Protein AF-C0BNH3-F1 (afdb_monomer_lite)

Foldseek 3Di:
DPPVVVVVVVVVVVVVVVQVVLLVLQQQLVVCLVPPPDDPPDDLVNSVNSHHPPPQAHPVRQGSLQSSLVRCVVVPVNVSNLVSLVVRCVSPVLQLPSLLVQLVSCVVVVVLVSNLVSLVSNCLSPVLDLSSLLSNLQSCLVVLNLVVLVVSLVSRDPPRPCVVSSVVSSVVSNVSSQCVQWDPDQPQKDADDLVLVAAKKFWWTDGPPDDIDTDRQWMWHDDNFKIWIHHVVDIDMWGWDDDDQKIFTHHVPDPDGPDMFGWIAHPVVQKIKTAQDQDPNGTDIIIIHGDD

Sequence (292 aa):
MNKAFIILLFVISIFCLSSNYLIKKSLQGEFALNNSFPNATATLAQVDSLLSFYPTLGASAYPINLYRAKASLMYGDVEKGYKYLLSANRDNPYTSSSDYYLSLIHRAYGDIDSAMFYSKKAFFAWPKNIEHFKLYLELIAQRGDTLSILDAGEFVDSTVSNQSEFITTLKKQYNIAKLTYLITSYPDASYVNNDTLIGQWDRVYNFKNSPDVFDSSTNYTFNDNSVLIRSPNDTLEYNYDIKLDSIFFYFKGSSNSFSSNKLVYSDSLKTLIFKNVFINDIYQDQYFKKRK

Secondary structure (DSSP, 8-state):
--HHHHHHHHHHHHHHHHHHHHHHHHHHHHHHHHHT---TT--HHHHHHHS-SS-SB-TTS-BHHHHHHHHHHHTT-HHHHHHHHHHHHHH-SSS-HHHHHHHHHHHHTT-HHHHHHHHHHHHHH-TT-HHHHHHHHHHHHTTT-HHHHHHHHHHS-TT-TTHHHHHHHHHHHHHHHHHTTB----TTEEEPPHHHH-EEEEEEE-BTTS--EEEEEEEEEE-SSEEEEEETTEEEEEEEEEETTEEEEE-TT-SSEEEEEEEEEETTTTEEEEEEEEETTEEEEEEEEE--

pLDDT: mean 92.18, std 6.0, range [59.47, 98.31]

Structure (mmCIF, N/CA/C/O backbone):
data_AF-C0BNH3-F1
#
_entry.id   AF-C0BNH3-F1
#
loop_
_atom_site.group_PDB
_atom_site.id
_atom_site.type_symbol
_atom_site.label_atom_id
_atom_site.label_alt_id
_atom_site.label_comp_id
_atom_site.label_asym_id
_atom_site.label_entity_id
_atom_site.label_seq_id
_atom_site.pdbx_PDB_ins_code
_atom_site.Cartn_x
_atom_site.Cartn_y
_atom_site.Cartn_z
_atom_site.occupancy
_atom_site.B_iso_or_equiv
_atom_site.auth_seq_id
_atom_site.auth_comp_id
_atom_site.auth_asym_id
_atom_site.auth_atom_id
_atom_site.pdbx_PDB_model_num
ATOM 1 N N . MET A 1 1 ? 47.480 -6.570 -52.826 1.00 65.81 1 MET A N 1
ATOM 2 C CA . MET A 1 1 ? 46.228 -6.920 -52.113 1.00 65.81 1 MET A CA 1
ATOM 3 C C . MET A 1 1 ? 45.129 -7.185 -53.129 1.00 65.81 1 MET A C 1
ATOM 5 O O . MET A 1 1 ? 45.023 -6.433 -54.090 1.00 65.81 1 MET A O 1
ATOM 9 N N . ASN A 1 2 ? 44.347 -8.252 -52.954 1.00 91.56 2 ASN A N 1
ATOM 10 C CA . ASN A 1 2 ? 43.220 -8.566 -53.836 1.00 91.56 2 ASN A CA 1
ATOM 11 C C . ASN A 1 2 ? 42.190 -7.413 -53.794 1.00 91.56 2 ASN A C 1
ATOM 13 O O . ASN A 1 2 ? 41.819 -6.971 -52.708 1.00 91.56 2 ASN A O 1
ATOM 17 N N . LYS A 1 3 ? 41.729 -6.912 -54.950 1.00 93.62 3 LYS A N 1
ATOM 18 C CA . LYS A 1 3 ? 40.725 -5.830 -55.025 1.00 93.62 3 LYS A CA 1
ATOM 19 C C . LYS A 1 3 ? 39.447 -6.184 -54.258 1.00 93.62 3 LYS A C 1
ATOM 21 O O . LYS A 1 3 ? 38.901 -5.330 -53.569 1.00 93.62 3 LYS A O 1
ATOM 26 N N . ALA A 1 4 ? 39.027 -7.450 -54.304 1.00 94.75 4 ALA A N 1
ATOM 27 C CA . ALA A 1 4 ? 37.878 -7.938 -53.542 1.00 94.75 4 ALA A CA 1
ATOM 28 C C . ALA A 1 4 ? 38.098 -7.819 -52.025 1.00 94.75 4 ALA A C 1
ATOM 30 O O . ALA A 1 4 ? 37.195 -7.425 -51.293 1.00 94.75 4 ALA A O 1
ATOM 31 N N . PHE A 1 5 ? 39.321 -8.084 -51.560 1.00 95.88 5 PHE A N 1
ATOM 32 C CA . PHE A 1 5 ? 39.686 -7.945 -50.151 1.00 95.88 5 PHE A CA 1
ATOM 33 C C . PHE A 1 5 ? 39.657 -6.477 -49.694 1.00 95.88 5 PHE A C 1
ATOM 35 O O . PHE A 1 5 ? 39.158 -6.184 -48.613 1.00 95.88 5 PHE A O 1
ATOM 42 N N . ILE A 1 6 ? 40.112 -5.539 -50.532 1.00 96.25 6 ILE A N 1
ATOM 43 C CA . ILE A 1 6 ? 40.034 -4.096 -50.237 1.00 96.25 6 ILE A CA 1
ATOM 44 C C . ILE A 1 6 ? 38.578 -3.627 -50.141 1.00 96.25 6 ILE A C 1
ATOM 46 O O . ILE A 1 6 ? 38.227 -2.916 -49.204 1.00 96.25 6 ILE A O 1
ATOM 50 N N . ILE A 1 7 ? 37.725 -4.046 -51.082 1.00 97.06 7 ILE A N 1
ATOM 51 C CA . ILE A 1 7 ? 36.295 -3.705 -51.072 1.00 97.06 7 ILE A CA 1
ATOM 52 C C . ILE A 1 7 ? 35.628 -4.246 -49.803 1.00 97.06 7 ILE A C 1
ATOM 54 O O . ILE A 1 7 ? 34.901 -3.512 -49.138 1.00 97.06 7 ILE A O 1
ATOM 58 N N . LEU A 1 8 ? 35.922 -5.493 -49.422 1.00 96.69 8 LEU A N 1
ATOM 59 C CA . LEU A 1 8 ? 35.409 -6.088 -48.189 1.00 96.69 8 LEU A CA 1
ATOM 60 C C . LEU A 1 8 ? 35.822 -5.278 -46.949 1.00 96.69 8 LEU A C 1
ATOM 62 O O . LEU A 1 8 ? 34.971 -4.957 -46.122 1.00 96.69 8 LEU A O 1
ATOM 66 N N . LEU A 1 9 ? 37.098 -4.895 -46.840 1.00 97.00 9 LEU A N 1
ATOM 67 C CA . LEU A 1 9 ? 37.579 -4.062 -45.732 1.00 97.00 9 LEU A CA 1
ATOM 68 C C . LEU A 1 9 ? 36.883 -2.699 -45.684 1.00 97.00 9 LEU A C 1
ATOM 70 O O . LEU A 1 9 ? 36.571 -2.209 -44.598 1.00 97.00 9 LEU A O 1
ATOM 74 N N . PHE A 1 10 ? 36.606 -2.099 -46.840 1.00 96.94 10 PHE A N 1
ATOM 75 C CA . PHE A 1 10 ? 35.905 -0.821 -46.918 1.00 96.94 10 PHE A CA 1
ATOM 76 C C . PHE A 1 10 ? 34.445 -0.942 -46.459 1.00 96.94 10 PHE A C 1
ATOM 78 O O . PHE A 1 10 ? 33.986 -0.129 -45.658 1.00 96.94 10 PHE A O 1
ATOM 85 N N . VAL A 1 11 ? 33.740 -1.997 -46.880 1.00 97.38 11 VAL A N 1
ATOM 86 C CA . VAL A 1 11 ? 32.369 -2.291 -46.427 1.00 97.38 11 VAL A CA 1
ATOM 87 C C . VAL A 1 11 ? 32.327 -2.522 -44.915 1.00 97.38 11 VAL A C 1
ATOM 89 O O . VAL A 1 11 ? 31.489 -1.934 -44.231 1.00 97.38 11 VAL A O 1
ATOM 92 N N . ILE A 1 12 ? 33.263 -3.309 -44.374 1.00 97.38 12 ILE A N 1
ATOM 93 C CA . ILE A 1 12 ? 33.380 -3.532 -42.925 1.00 97.38 12 ILE A CA 1
ATOM 94 C C . ILE A 1 12 ? 33.657 -2.211 -42.200 1.00 97.38 12 ILE A C 1
ATOM 96 O O . ILE A 1 12 ? 33.033 -1.929 -41.183 1.00 97.38 12 ILE A O 1
ATOM 100 N N . SER A 1 13 ? 34.537 -1.365 -42.738 1.00 97.25 13 SER A N 1
ATOM 101 C CA . SER A 1 13 ? 34.857 -0.061 -42.146 1.00 97.25 13 SER A CA 1
ATOM 102 C C . SER A 1 13 ? 33.641 0.866 -42.095 1.00 97.25 13 SER A C 1
ATOM 104 O O . SER A 1 13 ? 33.384 1.472 -41.055 1.00 97.25 13 SER A O 1
ATOM 106 N N . ILE A 1 14 ? 32.849 0.937 -43.172 1.00 96.94 14 ILE A N 1
ATOM 107 C CA . ILE A 1 14 ? 31.599 1.714 -43.204 1.00 96.94 14 ILE A CA 1
ATOM 108 C C . ILE A 1 14 ? 30.594 1.168 -42.190 1.00 96.94 14 ILE A C 1
ATOM 110 O O . ILE A 1 14 ? 29.965 1.945 -41.466 1.00 96.94 14 ILE A O 1
ATOM 114 N N . PHE A 1 15 ? 30.450 -0.156 -42.111 1.00 96.06 15 PHE A N 1
ATOM 115 C CA . PHE A 1 15 ? 29.560 -0.795 -41.149 1.00 96.06 15 PHE A CA 1
ATOM 116 C C . PHE A 1 15 ? 29.979 -0.487 -39.704 1.00 96.06 15 PHE A C 1
ATOM 118 O O . PHE A 1 15 ? 29.156 -0.044 -38.902 1.00 96.06 15 PHE A O 1
ATOM 125 N N . CYS A 1 16 ? 31.268 -0.627 -39.385 1.00 96.12 16 CYS A N 1
ATOM 126 C CA . CYS A 1 16 ? 31.822 -0.291 -38.077 1.00 96.12 16 CYS A CA 1
ATOM 127 C C . CYS A 1 16 ? 31.619 1.188 -37.737 1.00 96.12 16 CYS A C 1
ATOM 129 O O . CYS A 1 16 ? 31.191 1.498 -36.627 1.00 96.12 16 CYS A O 1
ATOM 131 N N . LEU A 1 17 ? 31.884 2.103 -38.673 1.00 96.50 17 LEU A N 1
ATOM 132 C CA . LEU A 1 17 ? 31.682 3.536 -38.459 1.00 96.50 17 LEU A CA 1
ATOM 133 C C . LEU A 1 17 ? 30.206 3.859 -38.190 1.00 96.50 17 LEU A C 1
ATOM 135 O O . LEU A 1 17 ? 29.900 4.597 -37.256 1.00 96.50 17 LEU A O 1
ATOM 139 N N . SER A 1 18 ? 29.297 3.261 -38.962 1.00 95.12 18 SER A N 1
ATOM 140 C CA . SER A 1 18 ? 27.849 3.436 -38.800 1.00 95.12 18 SER A CA 1
ATOM 141 C C . SER A 1 18 ? 27.370 2.906 -37.446 1.00 95.12 18 SER A C 1
ATOM 143 O O . SER A 1 18 ? 26.659 3.602 -36.726 1.00 95.12 18 SER A O 1
ATOM 145 N N . SER A 1 19 ? 27.819 1.711 -37.057 1.00 94.56 19 SER A N 1
ATOM 146 C CA . SER A 1 19 ? 27.529 1.107 -35.751 1.00 94.56 19 SER A CA 1
ATOM 147 C C . SER A 1 19 ? 28.025 1.990 -34.598 1.00 94.56 19 SER A C 1
ATOM 149 O O . SER A 1 19 ? 27.252 2.333 -33.703 1.00 94.56 19 SER A O 1
ATOM 151 N N . ASN A 1 20 ? 29.277 2.458 -34.660 1.00 94.88 20 ASN A N 1
ATOM 152 C CA . ASN A 1 20 ? 29.849 3.358 -33.654 1.00 94.88 20 ASN A CA 1
ATOM 153 C C . ASN A 1 20 ? 29.105 4.696 -33.576 1.00 94.88 20 ASN A C 1
ATOM 155 O O . ASN A 1 20 ? 28.894 5.220 -32.483 1.00 94.88 20 ASN A O 1
ATOM 159 N N . TYR A 1 21 ? 28.682 5.247 -34.716 1.00 95.44 21 TYR A N 1
ATOM 160 C CA . TYR A 1 21 ? 27.881 6.467 -34.750 1.00 95.44 21 TYR A CA 1
ATOM 161 C C . TYR A 1 21 ? 26.532 6.283 -34.042 1.00 95.44 21 TYR A C 1
ATOM 163 O O . TYR A 1 21 ? 26.159 7.119 -33.217 1.00 95.44 21 TYR A O 1
ATOM 171 N N . LEU A 1 22 ? 25.823 5.182 -34.312 1.00 94.56 22 LEU A N 1
ATOM 172 C CA . LEU A 1 22 ? 24.534 4.892 -33.679 1.00 94.56 22 LEU A CA 1
ATOM 173 C C . LEU A 1 22 ? 24.671 4.642 -32.168 1.00 94.56 22 LEU A C 1
ATOM 175 O O . LEU A 1 22 ? 23.880 5.184 -31.395 1.00 94.56 22 LEU A O 1
ATOM 179 N N . ILE A 1 23 ? 25.720 3.925 -31.741 1.00 93.88 23 ILE A N 1
ATOM 180 C CA . ILE A 1 23 ? 26.059 3.733 -30.320 1.00 93.88 23 ILE A CA 1
ATOM 181 C C . ILE A 1 23 ? 26.331 5.082 -29.651 1.00 93.88 23 ILE A C 1
ATOM 183 O O . ILE A 1 23 ? 25.715 5.399 -28.636 1.00 93.88 23 ILE A O 1
ATOM 187 N N . LYS A 1 24 ? 27.209 5.910 -30.236 1.00 94.38 24 LYS A N 1
ATOM 188 C CA . LYS A 1 24 ? 27.519 7.247 -29.711 1.00 94.38 24 LYS A CA 1
ATOM 189 C C . LYS A 1 24 ? 26.252 8.088 -29.565 1.00 94.38 24 LYS A C 1
ATOM 191 O O . LYS A 1 24 ? 26.075 8.735 -28.535 1.00 94.38 24 LYS A O 1
ATOM 196 N N . LYS A 1 25 ? 25.376 8.066 -30.573 1.00 93.12 25 LYS A N 1
ATOM 197 C CA . LYS A 1 25 ? 24.097 8.780 -30.543 1.00 93.12 25 LYS A CA 1
ATOM 198 C C . LYS A 1 25 ? 23.218 8.298 -29.385 1.00 93.12 25 LYS A C 1
ATOM 200 O O . LYS A 1 25 ? 22.742 9.135 -28.625 1.00 93.12 25 LYS A O 1
ATOM 205 N N . SER A 1 26 ? 23.047 6.984 -29.214 1.00 92.62 26 SER A N 1
ATOM 206 C CA . SER A 1 26 ? 22.270 6.425 -28.097 1.00 92.62 26 SER A CA 1
ATOM 207 C C . SER A 1 26 ? 22.838 6.825 -26.740 1.00 92.62 26 SER A C 1
ATOM 209 O O . SER A 1 26 ? 22.083 7.329 -25.920 1.00 92.62 26 SER A O 1
ATOM 211 N N . LEU A 1 27 ? 24.155 6.722 -26.534 1.00 92.25 27 LEU A N 1
ATOM 212 C CA . LEU A 1 27 ? 24.799 7.103 -25.271 1.00 92.25 27 LEU A CA 1
ATOM 213 C C . LEU A 1 27 ? 24.603 8.589 -24.935 1.00 92.25 27 LEU A C 1
ATOM 215 O O . LEU A 1 27 ? 24.339 8.946 -23.788 1.00 92.25 27 LEU A O 1
ATOM 219 N N . GLN A 1 28 ? 24.702 9.469 -25.937 1.00 91.81 28 GLN A N 1
ATO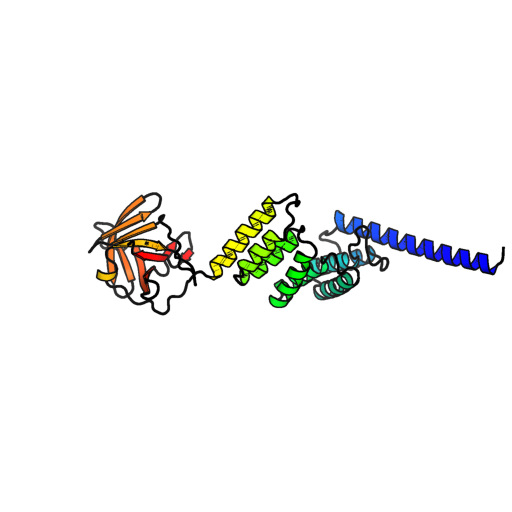M 220 C CA . GLN A 1 28 ? 24.412 10.896 -25.763 1.00 91.81 28 GLN A CA 1
ATOM 221 C C . GLN A 1 28 ? 22.935 11.136 -25.431 1.00 91.81 28 GLN A C 1
ATOM 223 O O . GLN A 1 28 ? 22.629 11.957 -24.567 1.00 91.81 28 GLN A O 1
ATOM 228 N N . GLY A 1 29 ? 22.029 10.401 -26.082 1.00 91.31 29 GLY A N 1
ATOM 229 C CA . GLY A 1 29 ? 20.601 10.432 -25.789 1.00 91.31 29 GLY A CA 1
ATOM 230 C C . GLY A 1 29 ? 20.281 9.954 -24.372 1.00 91.31 29 GLY A C 1
ATOM 231 O O . GLY A 1 29 ? 19.567 10.644 -23.656 1.00 91.31 29 GLY A O 1
ATOM 232 N N . GLU A 1 30 ? 20.853 8.835 -23.926 1.00 91.12 30 GLU A N 1
ATOM 233 C CA . GLU A 1 30 ? 20.727 8.322 -22.554 1.00 91.12 30 GLU A CA 1
ATOM 234 C C . GLU A 1 30 ? 21.204 9.352 -21.527 1.00 91.12 30 GLU A C 1
ATOM 236 O O . GLU A 1 30 ? 20.511 9.624 -20.545 1.00 91.12 30 GLU A O 1
ATOM 241 N N . PHE A 1 31 ? 22.368 9.962 -21.767 1.00 90.38 31 PHE A N 1
ATOM 242 C CA . PHE A 1 31 ? 22.905 11.004 -20.900 1.00 90.38 31 PHE A CA 1
ATOM 243 C C . PHE A 1 31 ? 21.965 12.213 -20.826 1.00 90.38 31 PHE A C 1
ATOM 245 O O . PHE A 1 31 ? 21.645 12.672 -19.728 1.00 90.38 31 PHE A O 1
ATOM 252 N N . ALA A 1 32 ? 21.480 12.702 -21.970 1.00 88.88 32 ALA A N 1
ATOM 253 C CA . ALA A 1 32 ? 20.533 13.811 -22.019 1.00 88.88 32 ALA A CA 1
ATOM 254 C C . ALA A 1 32 ? 19.217 13.462 -21.310 1.00 88.88 32 ALA A C 1
ATOM 256 O O . ALA A 1 32 ? 18.707 14.266 -20.536 1.00 88.88 32 ALA A O 1
ATOM 257 N N . LEU A 1 33 ? 18.686 12.255 -21.516 1.00 88.12 33 LEU A N 1
ATOM 258 C CA . LEU A 1 33 ? 17.422 11.836 -20.913 1.00 88.12 33 LEU A CA 1
ATOM 259 C C . LEU A 1 33 ? 17.514 11.615 -19.403 1.00 88.12 33 LEU A C 1
ATOM 261 O O . LEU A 1 33 ? 16.519 11.788 -18.712 1.00 88.12 33 LEU A O 1
ATOM 265 N N . ASN A 1 34 ? 18.689 11.255 -18.890 1.00 86.56 34 ASN A N 1
ATOM 266 C CA . ASN A 1 34 ? 18.917 11.097 -17.455 1.00 86.56 34 ASN A CA 1
ATOM 267 C C . ASN A 1 34 ? 19.169 12.427 -16.726 1.00 86.56 34 ASN A C 1
ATOM 269 O O . ASN A 1 34 ? 18.872 12.516 -15.539 1.00 86.56 34 ASN A O 1
ATOM 273 N N . ASN A 1 35 ? 19.734 13.437 -17.399 1.00 84.31 35 ASN A N 1
ATOM 274 C CA . ASN A 1 35 ? 20.172 14.685 -16.751 1.00 84.31 35 ASN A CA 1
ATOM 275 C C . ASN A 1 35 ? 19.341 15.920 -17.127 1.00 84.31 35 ASN A C 1
ATOM 277 O O . ASN A 1 35 ? 19.330 16.903 -16.394 1.00 84.31 35 ASN A O 1
ATOM 281 N N . SER A 1 36 ? 18.703 15.913 -18.294 1.00 74.62 36 SER A N 1
ATOM 282 C CA . SER A 1 36 ? 18.064 17.093 -18.896 1.00 74.62 36 SER A CA 1
ATOM 283 C C . SER A 1 36 ? 16.602 16.862 -19.272 1.00 74.62 36 SER A C 1
ATOM 285 O O . SER A 1 36 ? 15.937 17.793 -19.726 1.00 74.62 36 SER A O 1
ATOM 287 N N . PHE A 1 37 ? 16.098 15.642 -19.080 1.00 68.31 37 PHE A N 1
ATOM 288 C CA . PHE A 1 37 ? 14.690 15.313 -19.222 1.00 68.31 37 PHE A CA 1
ATOM 289 C C . PHE A 1 37 ? 14.172 14.660 -17.937 1.00 68.31 37 PHE A C 1
ATOM 291 O O . PHE A 1 37 ? 14.903 13.938 -17.262 1.00 68.31 37 PHE A O 1
ATOM 298 N N . PRO A 1 38 ? 12.897 14.883 -17.613 1.00 59.47 38 PRO A N 1
ATOM 299 C CA . PRO A 1 38 ? 11.941 15.672 -18.386 1.00 59.47 38 PRO A CA 1
ATOM 300 C C . PRO A 1 38 ? 12.072 17.180 -18.190 1.00 59.47 38 PRO A C 1
ATOM 302 O O . PRO A 1 38 ? 12.288 17.665 -17.085 1.00 59.47 38 PRO A O 1
ATOM 305 N N . ASN A 1 39 ? 11.868 17.923 -19.275 1.00 67.12 39 ASN A N 1
ATOM 306 C CA . ASN A 1 39 ? 11.520 19.334 -19.198 1.00 67.12 39 ASN A CA 1
ATOM 307 C C . ASN A 1 39 ? 10.070 19.505 -19.689 1.00 67.12 39 ASN A C 1
ATOM 309 O O . ASN A 1 39 ? 9.571 18.703 -20.484 1.00 67.12 39 ASN A O 1
ATOM 313 N N . ALA A 1 40 ? 9.378 20.527 -19.183 1.00 61.84 40 ALA A N 1
ATOM 314 C CA . ALA A 1 40 ? 7.950 20.737 -19.443 1.00 61.84 40 ALA A CA 1
ATOM 315 C C . ALA A 1 40 ? 7.617 21.047 -20.918 1.00 61.84 40 ALA A C 1
ATOM 317 O O . ALA A 1 40 ? 6.450 21.044 -21.293 1.00 61.84 40 ALA A O 1
ATOM 318 N N . THR A 1 41 ? 8.622 21.330 -21.751 1.00 68.62 41 THR A N 1
ATOM 319 C CA . THR A 1 41 ? 8.462 21.777 -23.144 1.00 68.62 41 THR A CA 1
ATOM 320 C C . THR A 1 41 ? 8.846 20.720 -24.176 1.00 68.62 41 THR A C 1
ATOM 322 O O . THR A 1 41 ? 8.674 20.939 -25.375 1.00 68.62 41 THR A O 1
ATOM 325 N N . ALA A 1 42 ? 9.371 19.582 -23.736 1.00 74.00 42 ALA A N 1
ATOM 326 C CA . ALA A 1 42 ? 9.815 18.529 -24.623 1.00 74.00 42 ALA A CA 1
ATOM 327 C C . ALA A 1 42 ? 8.651 17.706 -25.187 1.00 74.00 42 ALA A C 1
ATOM 329 O O . ALA A 1 42 ? 7.635 17.476 -24.539 1.00 74.00 42 ALA A O 1
ATOM 330 N N . THR A 1 43 ? 8.839 17.223 -26.412 1.00 82.50 43 THR A N 1
ATOM 331 C CA . THR A 1 43 ? 7.895 16.367 -27.135 1.00 82.50 43 THR A CA 1
ATOM 332 C C . THR A 1 43 ? 8.419 14.937 -27.237 1.00 82.50 43 THR A C 1
ATOM 334 O O . THR A 1 43 ? 9.629 14.693 -27.239 1.00 82.50 43 THR A O 1
ATOM 337 N N . LEU A 1 44 ? 7.515 13.973 -27.424 1.00 83.94 44 LEU A N 1
ATOM 338 C CA . LEU A 1 44 ? 7.896 12.581 -27.689 1.00 83.94 44 LEU A CA 1
ATOM 339 C C . LEU A 1 44 ? 8.776 12.434 -28.931 1.00 83.94 44 LEU A C 1
ATOM 341 O O . LEU A 1 44 ? 9.713 11.642 -28.922 1.00 83.94 44 LEU A O 1
ATOM 345 N N . ALA A 1 45 ? 8.524 13.231 -29.971 1.00 87.44 45 ALA A N 1
ATOM 346 C CA . ALA A 1 45 ? 9.341 13.236 -31.180 1.00 87.44 45 ALA A CA 1
ATOM 347 C C . ALA A 1 45 ? 10.786 13.681 -30.899 1.00 87.44 45 ALA A C 1
ATOM 349 O O . ALA A 1 45 ? 11.726 13.117 -31.458 1.00 87.44 45 ALA A O 1
ATOM 350 N N . GLN A 1 46 ? 10.982 14.653 -30.000 1.00 86.88 46 GLN A N 1
ATOM 351 C CA . GLN A 1 46 ? 12.321 15.058 -29.572 1.00 86.88 46 GLN A CA 1
ATOM 352 C C . GLN A 1 46 ? 13.021 13.930 -28.813 1.00 86.88 46 GLN A C 1
ATOM 354 O O . GLN A 1 46 ? 14.165 13.627 -29.139 1.00 86.88 46 GLN A O 1
ATOM 359 N N . VAL A 1 47 ? 12.339 13.250 -27.885 1.00 86.06 47 VAL A N 1
ATOM 360 C CA . VAL A 1 47 ? 12.905 12.083 -27.181 1.00 86.06 47 VAL A CA 1
ATOM 361 C C . VAL A 1 47 ? 13.288 10.971 -28.161 1.00 86.06 47 VAL A C 1
ATOM 363 O O . VAL A 1 47 ? 14.409 10.462 -28.112 1.00 86.06 47 VAL A O 1
ATOM 366 N N . ASP A 1 48 ? 12.398 10.634 -29.095 1.00 86.94 48 ASP A N 1
ATOM 367 C CA . ASP A 1 48 ? 12.661 9.615 -30.113 1.00 86.94 48 ASP A CA 1
ATOM 368 C C . ASP A 1 48 ? 13.832 10.006 -31.027 1.00 86.94 48 ASP A C 1
ATOM 370 O O . ASP A 1 48 ? 14.604 9.141 -31.437 1.00 86.94 48 ASP A O 1
ATOM 374 N N . SER A 1 49 ? 14.028 11.300 -31.305 1.00 89.88 49 SER A N 1
ATOM 375 C CA . SER A 1 49 ? 15.148 11.772 -32.128 1.00 89.88 49 SER A CA 1
ATOM 376 C C . SER A 1 49 ? 16.519 11.592 -31.463 1.00 89.88 49 SER A C 1
ATOM 378 O O . SER A 1 49 ? 17.518 11.417 -32.174 1.00 89.88 49 SER A O 1
ATOM 380 N N . LEU A 1 50 ? 16.568 11.603 -30.123 1.00 90.25 50 LEU A N 1
ATOM 381 C CA . LEU A 1 50 ? 17.791 11.444 -29.330 1.00 90.25 50 LEU A CA 1
ATOM 382 C C . LEU A 1 50 ? 18.270 9.993 -29.299 1.00 90.25 50 LEU A C 1
ATOM 384 O O . LEU A 1 50 ? 19.470 9.734 -29.278 1.00 90.25 50 LEU A O 1
ATOM 388 N N . LEU A 1 51 ? 17.338 9.046 -29.326 1.00 91.31 51 LEU A N 1
ATOM 389 C CA . LEU A 1 51 ? 17.628 7.626 -29.201 1.00 91.31 51 LEU A CA 1
ATOM 390 C C . LEU A 1 51 ? 17.653 6.966 -30.575 1.00 91.31 51 LEU A C 1
ATOM 392 O O . LEU A 1 51 ? 16.695 7.047 -31.341 1.00 91.31 51 LEU A O 1
ATOM 396 N N . SER A 1 52 ? 18.728 6.254 -30.893 1.00 90.25 52 SER A N 1
ATOM 397 C CA . SER A 1 52 ? 18.762 5.469 -32.125 1.00 90.25 52 SER A CA 1
ATOM 398 C C . SER A 1 52 ? 18.004 4.137 -31.954 1.00 90.25 52 SER A C 1
ATOM 400 O O . SER A 1 52 ? 17.560 3.784 -30.856 1.00 90.25 52 SER A O 1
ATOM 402 N N . PHE A 1 53 ? 17.791 3.405 -33.050 1.00 87.69 53 PHE A N 1
ATOM 403 C CA . PHE A 1 53 ? 17.170 2.074 -33.004 1.00 87.69 53 PHE A CA 1
ATOM 404 C C . PHE A 1 53 ? 18.159 0.969 -32.582 1.00 87.69 53 PHE A C 1
ATOM 406 O O . PHE A 1 53 ? 17.728 -0.132 -32.251 1.00 87.69 53 PHE A O 1
ATOM 413 N N . TYR A 1 54 ? 19.469 1.250 -32.624 1.00 86.69 54 TYR A N 1
ATOM 414 C CA . TYR A 1 54 ? 20.549 0.305 -32.344 1.00 86.69 54 TYR A CA 1
ATOM 415 C C . TYR A 1 54 ? 21.708 1.008 -31.614 1.00 86.69 54 TYR A C 1
ATOM 417 O O . TYR A 1 54 ? 22.199 2.016 -32.110 1.00 86.69 54 TYR A O 1
ATOM 425 N N . PRO A 1 55 ? 22.239 0.469 -30.508 1.00 90.56 55 PRO A N 1
ATOM 426 C CA . PRO A 1 55 ? 21.895 -0.812 -29.895 1.00 90.56 55 PRO A CA 1
ATOM 427 C C . PRO A 1 55 ? 20.543 -0.764 -29.170 1.00 90.56 55 PRO A C 1
ATOM 429 O O . PRO A 1 55 ? 19.999 0.309 -28.917 1.00 90.56 55 PRO A O 1
ATOM 432 N N . THR A 1 56 ? 19.987 -1.934 -28.849 1.00 91.69 56 THR A N 1
ATOM 433 C CA . THR A 1 56 ? 18.754 -2.050 -28.046 1.00 91.69 56 THR A CA 1
ATOM 434 C C . THR A 1 56 ? 19.009 -1.863 -26.548 1.00 91.69 56 THR A C 1
ATOM 436 O O . THR A 1 56 ? 18.083 -1.526 -25.807 1.00 91.69 56 THR A O 1
ATOM 439 N N . LEU A 1 57 ? 20.261 -2.029 -26.106 1.00 92.69 57 LEU A N 1
ATOM 440 C CA . LEU A 1 57 ? 20.720 -1.847 -24.729 1.00 92.69 57 LEU A CA 1
ATOM 441 C C . LEU A 1 57 ? 21.664 -0.650 -24.620 1.00 92.69 57 LEU A C 1
ATOM 443 O O . LEU A 1 57 ? 22.512 -0.447 -25.487 1.00 92.69 57 LEU A O 1
ATOM 447 N N . GLY A 1 58 ? 21.509 0.107 -23.539 1.00 90.44 58 GLY A N 1
ATOM 448 C CA . GLY A 1 58 ? 22.358 1.237 -23.190 1.00 90.44 58 GLY A CA 1
ATOM 449 C C . GLY A 1 58 ? 23.588 0.862 -22.365 1.00 90.44 58 GLY A C 1
ATOM 450 O O . GLY A 1 58 ? 23.903 -0.317 -22.170 1.00 90.44 58 GLY A O 1
ATOM 451 N N . ALA A 1 59 ? 24.264 1.881 -21.831 1.00 86.94 59 ALA A N 1
ATOM 452 C CA . ALA A 1 59 ? 25.561 1.739 -21.155 1.00 86.94 59 ALA A CA 1
ATOM 453 C C . ALA A 1 59 ? 25.544 0.775 -19.954 1.00 86.94 59 ALA A C 1
ATOM 455 O O . ALA A 1 59 ? 26.517 0.068 -19.704 1.00 86.94 59 ALA A O 1
ATOM 456 N N . SER A 1 60 ? 24.436 0.737 -19.213 1.00 86.81 60 SER A N 1
ATOM 457 C CA . SER A 1 60 ? 24.242 -0.097 -18.018 1.00 86.81 60 SER A CA 1
ATOM 458 C C . SER A 1 60 ? 23.393 -1.345 -18.285 1.00 86.81 60 SER A C 1
ATOM 460 O O . SER A 1 60 ? 22.758 -1.870 -17.373 1.00 86.81 60 SER A O 1
ATOM 462 N N . ALA A 1 61 ? 23.320 -1.790 -19.546 1.00 89.19 61 ALA A N 1
ATOM 463 C CA . ALA A 1 61 ? 22.368 -2.799 -20.021 1.00 89.19 61 ALA A CA 1
ATOM 464 C C . ALA A 1 61 ? 20.888 -2.412 -19.808 1.00 89.19 61 ALA A C 1
ATOM 466 O O . ALA A 1 61 ? 19.993 -3.256 -19.896 1.00 89.19 61 ALA A O 1
ATOM 467 N N . TYR A 1 62 ? 20.608 -1.131 -19.556 1.00 89.25 62 TYR A N 1
ATOM 468 C CA . TYR A 1 62 ? 19.253 -0.602 -19.476 1.00 89.25 62 TYR A CA 1
ATOM 469 C C . TYR A 1 62 ? 18.651 -0.520 -20.890 1.00 89.25 62 TYR A C 1
ATOM 471 O O . TYR A 1 62 ? 19.284 0.065 -21.773 1.00 89.25 62 TYR A O 1
ATOM 479 N N . PRO A 1 63 ? 17.469 -1.102 -21.161 1.00 93.69 63 PRO A N 1
ATOM 480 C CA . PRO A 1 63 ? 16.893 -1.074 -22.503 1.00 93.69 63 PRO A CA 1
ATOM 481 C C . PRO A 1 63 ? 16.629 0.347 -23.001 1.00 93.69 63 PRO A C 1
ATOM 483 O O . PRO A 1 63 ? 15.986 1.145 -22.319 1.00 93.69 63 PRO A O 1
ATOM 486 N N . ILE A 1 64 ? 17.023 0.649 -24.238 1.00 92.88 64 ILE A N 1
ATOM 487 C CA . ILE A 1 64 ? 16.779 1.965 -24.847 1.00 92.88 64 ILE A CA 1
ATOM 488 C C . ILE A 1 64 ? 15.273 2.254 -24.947 1.00 92.88 64 ILE A C 1
ATOM 490 O O . ILE A 1 64 ? 14.818 3.372 -24.704 1.00 92.88 64 ILE A O 1
ATOM 494 N N . ASN A 1 65 ? 14.467 1.229 -25.233 1.00 94.12 65 ASN A N 1
ATOM 495 C CA . ASN A 1 65 ? 13.010 1.359 -25.280 1.00 94.12 65 ASN A CA 1
ATOM 496 C C . ASN A 1 65 ? 12.387 1.696 -23.921 1.00 94.12 65 ASN A C 1
ATOM 498 O O . ASN A 1 65 ? 11.300 2.262 -23.884 1.00 94.12 65 ASN A O 1
ATOM 502 N N . LEU A 1 66 ? 13.074 1.444 -22.807 1.00 93.06 66 LEU A N 1
ATOM 503 C CA . LEU A 1 66 ? 12.572 1.823 -21.492 1.00 93.06 66 LEU A CA 1
ATOM 504 C C . LEU A 1 66 ? 12.606 3.345 -21.285 1.00 93.06 66 LEU A C 1
ATOM 506 O O . LEU A 1 66 ? 11.702 3.902 -20.667 1.00 93.06 66 LEU A O 1
ATOM 510 N N . TYR A 1 67 ? 13.575 4.047 -21.880 1.00 91.44 67 TYR A N 1
ATOM 511 C CA . TYR A 1 67 ? 13.571 5.512 -21.924 1.00 91.44 67 TYR A CA 1
ATOM 512 C C . TYR A 1 67 ? 12.384 6.057 -22.721 1.00 91.44 67 TYR A C 1
ATOM 514 O O . TYR A 1 67 ? 11.693 6.966 -22.258 1.00 91.44 67 TYR A O 1
ATOM 522 N N . ARG A 1 68 ? 12.104 5.462 -23.889 1.00 92.38 68 ARG A N 1
ATOM 523 C CA . ARG A 1 68 ? 10.931 5.817 -24.705 1.00 92.38 68 ARG A CA 1
ATOM 524 C C . ARG A 1 68 ? 9.630 5.549 -23.963 1.00 92.38 68 ARG A C 1
ATOM 526 O O . ARG A 1 68 ? 8.724 6.378 -24.011 1.00 92.38 68 ARG A O 1
ATOM 533 N N . ALA A 1 69 ? 9.553 4.428 -23.248 1.00 93.81 69 ALA A N 1
ATOM 534 C CA . ALA A 1 69 ? 8.410 4.091 -22.415 1.00 93.81 69 ALA A CA 1
ATOM 535 C C . ALA A 1 69 ? 8.182 5.147 -21.331 1.00 93.81 69 ALA A C 1
ATOM 537 O O . ALA A 1 69 ? 7.098 5.718 -21.261 1.00 93.81 69 ALA A O 1
ATOM 538 N N . LYS A 1 70 ? 9.214 5.463 -20.538 1.00 91.06 70 LYS A N 1
ATOM 539 C CA . LYS A 1 70 ? 9.144 6.473 -19.471 1.00 91.06 70 LYS A CA 1
ATOM 540 C C . LYS A 1 70 ? 8.699 7.835 -19.998 1.00 91.06 70 LYS A C 1
ATOM 542 O O . LYS A 1 70 ? 7.835 8.459 -19.392 1.00 91.06 70 LYS A O 1
ATOM 547 N N . ALA A 1 71 ? 9.247 8.273 -21.132 1.00 90.19 71 ALA A N 1
ATOM 548 C CA . ALA A 1 71 ? 8.824 9.516 -21.767 1.00 90.19 71 ALA A CA 1
ATOM 549 C C . ALA A 1 71 ? 7.362 9.455 -22.235 1.00 90.19 71 ALA A C 1
ATOM 551 O O . ALA A 1 71 ? 6.590 10.352 -21.920 1.00 90.19 71 ALA A O 1
ATOM 552 N N . SER A 1 72 ? 6.961 8.384 -22.928 1.00 91.81 72 SER A N 1
ATOM 553 C CA . SER A 1 72 ? 5.577 8.182 -23.401 1.00 91.81 72 SER A CA 1
ATOM 554 C C . SER A 1 72 ? 4.575 8.246 -22.253 1.00 91.81 72 SER A C 1
ATOM 556 O O . SER A 1 72 ? 3.625 9.019 -22.319 1.00 91.81 72 SER A O 1
ATOM 558 N N . LEU A 1 73 ? 4.849 7.532 -21.158 1.00 91.56 73 LEU A N 1
ATOM 559 C CA . LEU A 1 73 ? 4.012 7.543 -19.958 1.00 91.56 73 LEU A CA 1
ATOM 560 C C . LEU A 1 73 ? 3.917 8.934 -19.332 1.00 91.56 73 LEU A C 1
ATOM 562 O O . LEU A 1 73 ? 2.838 9.363 -18.939 1.00 91.56 73 LEU A O 1
ATOM 566 N N . MET A 1 74 ? 5.033 9.653 -19.264 1.00 87.38 74 MET A N 1
ATOM 567 C CA . MET A 1 74 ? 5.069 10.984 -18.674 1.00 87.38 74 MET A CA 1
ATOM 568 C C . MET A 1 74 ? 4.302 12.032 -19.484 1.00 87.38 74 MET A C 1
ATOM 570 O O . MET A 1 74 ? 3.663 12.902 -18.903 1.00 87.38 74 MET A O 1
ATOM 574 N N . TYR A 1 75 ? 4.342 11.936 -20.813 1.00 88.31 75 TYR A N 1
ATOM 575 C CA . TYR A 1 75 ? 3.577 12.807 -21.707 1.00 88.31 75 TYR A CA 1
ATOM 576 C C . TYR A 1 75 ? 2.142 12.305 -21.956 1.00 88.31 75 TYR A C 1
ATOM 578 O O . TYR A 1 75 ? 1.439 12.860 -22.796 1.00 88.31 75 TYR A O 1
ATOM 586 N N . GLY A 1 76 ? 1.695 11.275 -21.228 1.00 89.00 76 GLY A N 1
ATOM 587 C CA . GLY A 1 76 ? 0.315 10.781 -21.249 1.00 89.00 76 GLY A CA 1
ATOM 588 C C . GLY A 1 76 ? -0.019 9.782 -22.362 1.00 89.00 76 GLY A C 1
ATOM 589 O O . GLY A 1 76 ? -1.152 9.312 -22.426 1.00 89.00 76 GLY A O 1
ATOM 590 N N . ASP A 1 77 ? 0.940 9.400 -23.209 1.00 93.00 77 ASP A N 1
ATOM 591 C CA . ASP A 1 77 ? 0.754 8.359 -24.227 1.00 93.00 77 ASP A CA 1
ATOM 592 C C . ASP A 1 77 ? 0.999 6.968 -23.618 1.00 93.00 77 ASP A C 1
ATOM 594 O O . ASP A 1 77 ? 2.055 6.339 -23.776 1.00 93.00 77 ASP A O 1
ATOM 598 N N . VAL A 1 78 ? 0.009 6.507 -22.849 1.00 95.25 78 VAL A N 1
ATOM 599 C CA . VAL A 1 78 ? 0.089 5.244 -22.102 1.00 95.25 78 VAL A CA 1
ATOM 600 C C . VAL A 1 78 ? 0.171 4.036 -23.033 1.00 95.25 78 VAL A C 1
ATOM 602 O O . VAL A 1 78 ? 0.926 3.109 -22.747 1.00 95.25 78 VAL A O 1
ATOM 605 N N . GLU A 1 79 ? -0.533 4.044 -24.170 1.00 95.50 79 GLU A N 1
ATOM 606 C CA . GLU A 1 79 ? -0.517 2.933 -25.130 1.00 95.50 79 GLU A CA 1
ATOM 607 C C . GLU A 1 79 ? 0.877 2.748 -25.742 1.00 95.50 79 GLU A C 1
ATOM 609 O O . GLU A 1 79 ? 1.420 1.635 -25.760 1.00 95.50 79 GLU A O 1
ATOM 614 N N . LYS A 1 80 ? 1.492 3.840 -26.212 1.00 95.06 80 LYS A N 1
ATOM 615 C CA . LYS A 1 80 ? 2.851 3.802 -26.755 1.00 95.06 80 LYS A CA 1
ATOM 616 C C . LYS A 1 80 ? 3.856 3.425 -25.670 1.00 95.06 80 LYS A C 1
ATOM 618 O O . LYS A 1 80 ? 4.730 2.588 -25.907 1.00 95.06 80 LYS A O 1
ATOM 623 N N . GLY A 1 81 ? 3.686 3.969 -24.462 1.00 95.81 81 GLY A N 1
ATOM 624 C CA . GLY A 1 81 ? 4.475 3.605 -23.287 1.00 95.81 81 GLY A CA 1
ATOM 625 C C . GLY A 1 81 ? 4.443 2.106 -23.005 1.00 95.81 81 GLY A C 1
ATOM 626 O O . GLY A 1 81 ? 5.494 1.473 -22.920 1.00 95.81 81 GLY A O 1
ATOM 627 N N . TYR A 1 82 ? 3.249 1.519 -22.958 1.00 97.31 82 TYR A N 1
ATOM 628 C CA . TYR A 1 82 ? 3.041 0.092 -22.726 1.00 97.31 82 TYR A CA 1
ATOM 629 C C . TYR A 1 82 ? 3.724 -0.778 -23.790 1.00 97.31 82 TYR A C 1
ATOM 631 O O . TYR A 1 82 ? 4.471 -1.700 -23.455 1.00 97.31 82 TYR A O 1
ATOM 639 N N . LYS A 1 83 ? 3.561 -0.450 -25.080 1.00 97.06 83 LYS A N 1
ATOM 640 C CA . LYS A 1 83 ? 4.233 -1.168 -26.182 1.00 97.06 83 LYS A CA 1
ATOM 641 C C . LYS A 1 83 ? 5.757 -1.128 -26.046 1.00 97.06 83 LYS A C 1
ATOM 643 O O . LYS A 1 83 ? 6.425 -2.144 -26.254 1.00 97.06 83 LYS A O 1
ATOM 648 N N . TYR A 1 84 ? 6.314 0.019 -25.661 1.00 96.50 84 TYR A N 1
ATOM 649 C CA . TYR A 1 84 ? 7.749 0.134 -25.418 1.00 96.50 84 TYR A CA 1
ATOM 650 C C . TYR A 1 84 ? 8.218 -0.661 -24.200 1.00 96.50 84 TYR A C 1
ATOM 652 O O . TYR A 1 84 ? 9.302 -1.236 -24.271 1.00 96.50 84 TYR A O 1
ATOM 660 N N . LEU A 1 85 ? 7.426 -0.760 -23.127 1.00 97.44 85 LEU A N 1
ATOM 661 C CA . LEU A 1 85 ? 7.752 -1.618 -21.980 1.00 97.44 85 LEU A CA 1
ATOM 662 C C . LEU A 1 85 ? 7.828 -3.092 -22.375 1.00 97.44 85 LEU A C 1
ATOM 664 O O . LEU A 1 85 ? 8.773 -3.774 -21.985 1.00 97.44 85 LEU A O 1
ATOM 668 N N . LEU A 1 86 ? 6.884 -3.576 -23.188 1.00 96.50 86 LEU A N 1
ATOM 669 C CA . LEU A 1 86 ? 6.923 -4.948 -23.702 1.00 96.50 86 LEU A CA 1
ATOM 670 C C . LEU A 1 86 ? 8.180 -5.194 -24.545 1.00 96.50 86 LEU A C 1
ATOM 672 O O . LEU A 1 86 ? 8.861 -6.204 -24.366 1.00 96.50 86 LEU A O 1
ATOM 676 N N . SER A 1 87 ? 8.526 -4.247 -25.425 1.00 96.00 87 SER A N 1
ATOM 677 C CA . SER A 1 87 ? 9.763 -4.328 -26.207 1.00 96.00 87 SER A CA 1
ATOM 678 C C . SER A 1 87 ? 10.999 -4.314 -25.308 1.00 96.00 87 SER A C 1
ATOM 680 O O . SER A 1 87 ? 11.872 -5.158 -25.467 1.00 96.00 87 SER A O 1
ATOM 682 N N . ALA A 1 88 ? 11.057 -3.410 -24.329 1.00 95.38 88 ALA A N 1
ATOM 683 C CA . ALA A 1 88 ? 12.163 -3.306 -23.385 1.00 95.38 88 ALA A CA 1
ATOM 684 C C . ALA A 1 88 ? 12.332 -4.578 -22.541 1.00 95.38 88 ALA A C 1
ATOM 686 O O . ALA A 1 88 ? 13.457 -4.996 -22.295 1.00 95.38 88 ALA A O 1
ATOM 687 N N . ASN A 1 89 ? 11.230 -5.214 -22.125 1.00 94.75 89 ASN A N 1
ATOM 688 C CA . ASN A 1 89 ? 11.261 -6.481 -21.388 1.00 94.75 89 ASN A CA 1
ATOM 689 C C . ASN A 1 89 ? 11.843 -7.618 -22.241 1.00 94.75 89 ASN A C 1
ATOM 691 O O . ASN A 1 89 ? 12.580 -8.454 -21.736 1.00 94.75 89 ASN A O 1
ATOM 695 N N . ARG A 1 90 ? 11.549 -7.638 -23.548 1.00 94.50 90 ARG A N 1
ATOM 696 C CA . ARG A 1 90 ? 12.178 -8.580 -24.484 1.00 94.50 90 ARG A CA 1
ATOM 697 C C . ARG A 1 90 ? 13.669 -8.282 -24.664 1.00 94.50 90 ARG A C 1
ATOM 699 O O . ARG A 1 90 ? 14.458 -9.215 -24.751 1.00 94.50 90 ARG A O 1
ATOM 706 N N . ASP A 1 91 ? 14.037 -7.003 -24.732 1.00 93.75 91 ASP A N 1
ATOM 707 C CA . ASP A 1 91 ? 15.420 -6.574 -24.953 1.00 93.75 91 ASP A CA 1
ATOM 708 C C . ASP A 1 91 ? 16.312 -6.886 -23.727 1.00 93.75 91 ASP A C 1
ATOM 710 O O . ASP A 1 91 ? 17.446 -7.329 -23.900 1.00 93.75 91 ASP A O 1
ATOM 714 N N . ASN A 1 92 ? 15.805 -6.715 -22.495 1.00 91.38 92 ASN A N 1
ATOM 715 C CA . ASN A 1 92 ? 16.451 -7.199 -21.266 1.00 91.38 92 ASN A CA 1
ATOM 716 C C . ASN A 1 92 ? 15.424 -7.574 -20.173 1.00 91.38 92 ASN A C 1
ATOM 718 O O . ASN A 1 92 ? 14.992 -6.698 -19.416 1.00 91.38 92 ASN A O 1
ATOM 722 N N . PRO A 1 93 ? 15.075 -8.865 -20.024 1.00 88.69 93 PRO A N 1
ATOM 723 C CA . PRO A 1 93 ? 14.103 -9.307 -19.022 1.00 88.69 93 PRO A CA 1
ATOM 724 C C . PRO A 1 93 ? 14.675 -9.391 -17.599 1.00 88.69 93 PRO A C 1
ATOM 726 O O . PRO A 1 93 ? 13.910 -9.547 -16.652 1.00 88.69 93 PRO A O 1
ATOM 729 N N . TYR A 1 94 ? 15.999 -9.317 -17.427 1.00 85.88 94 TYR A N 1
ATOM 730 C CA . TYR A 1 94 ? 16.666 -9.639 -16.159 1.00 85.88 94 TYR A CA 1
ATOM 731 C C . TYR A 1 94 ? 16.711 -8.479 -15.164 1.00 85.88 94 TYR A C 1
ATOM 733 O O . TYR A 1 94 ? 16.848 -8.707 -13.968 1.00 85.88 94 TYR A O 1
ATOM 741 N N . THR A 1 95 ? 16.592 -7.232 -15.629 1.00 81.38 95 THR A N 1
ATOM 742 C CA . THR A 1 95 ? 16.537 -6.064 -14.729 1.00 81.38 95 THR A CA 1
ATOM 743 C C . THR A 1 95 ? 15.142 -5.839 -14.156 1.00 81.38 95 THR A C 1
ATOM 745 O O . THR A 1 95 ? 14.986 -5.045 -13.228 1.00 81.38 95 THR A O 1
ATOM 748 N N . SER A 1 96 ? 14.124 -6.461 -14.767 1.00 90.50 96 SER A N 1
ATOM 749 C CA . SER A 1 96 ? 12.694 -6.310 -14.478 1.00 90.50 96 SER A CA 1
ATOM 750 C C . SER A 1 96 ? 12.210 -4.872 -14.268 1.00 90.50 96 SER A C 1
ATOM 752 O O . SER A 1 96 ? 11.151 -4.633 -13.690 1.00 90.50 96 SER A O 1
ATOM 754 N N . SER A 1 97 ? 12.944 -3.886 -14.790 1.00 91.62 97 SER A N 1
ATOM 755 C CA . SER A 1 97 ? 12.532 -2.485 -14.723 1.00 91.62 97 SER A CA 1
ATOM 756 C C . SER A 1 97 ? 11.261 -2.268 -15.547 1.00 91.62 97 SER A C 1
ATOM 758 O O . SER A 1 97 ? 10.386 -1.508 -15.145 1.00 91.62 97 SER A O 1
ATOM 760 N N . SER A 1 98 ? 11.108 -2.993 -16.661 1.00 95.75 98 SER A N 1
ATOM 761 C CA . SER A 1 98 ? 9.863 -3.010 -17.433 1.00 95.75 98 SER A CA 1
ATOM 762 C C . SER A 1 98 ? 8.695 -3.582 -16.631 1.00 95.75 98 SER A C 1
ATOM 764 O O . SER A 1 98 ? 7.604 -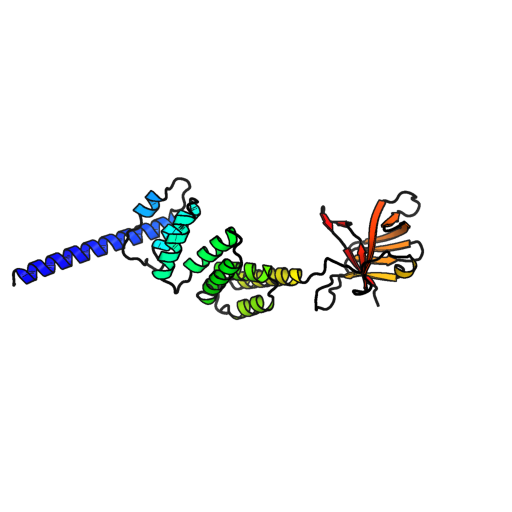3.026 -16.690 1.00 95.75 98 SER A O 1
ATOM 766 N N . ASP A 1 99 ? 8.919 -4.649 -15.854 1.00 97.44 99 ASP A N 1
ATOM 767 C CA . ASP A 1 99 ? 7.874 -5.253 -15.021 1.00 97.44 99 ASP A CA 1
ATOM 768 C C . ASP A 1 99 ? 7.390 -4.255 -13.947 1.00 97.44 99 ASP A C 1
ATOM 770 O O . ASP A 1 99 ? 6.189 -4.112 -13.739 1.00 97.44 99 ASP A O 1
ATOM 774 N N . TYR A 1 100 ? 8.283 -3.465 -13.341 1.00 97.06 100 TYR A N 1
ATOM 775 C CA . TYR A 1 100 ? 7.883 -2.404 -12.404 1.00 97.06 100 TYR A CA 1
ATOM 776 C C . TYR A 1 100 ? 6.901 -1.401 -13.037 1.00 97.06 100 TYR A C 1
ATOM 778 O O . TYR A 1 100 ? 5.832 -1.139 -12.484 1.00 97.06 100 TYR A O 1
ATOM 786 N N . TYR A 1 101 ? 7.208 -0.876 -14.227 1.00 97.25 101 TYR A N 1
ATOM 787 C CA . TYR A 1 101 ? 6.309 0.069 -14.898 1.00 97.25 101 TYR A CA 1
ATOM 788 C C . TYR A 1 101 ? 5.023 -0.590 -15.408 1.00 97.25 101 TYR A C 1
ATOM 790 O O . TYR A 1 101 ? 3.966 0.033 -15.342 1.00 97.25 101 TYR A O 1
ATOM 798 N N . LEU A 1 102 ? 5.081 -1.844 -15.871 1.00 98.12 102 LEU A N 1
ATOM 799 C CA . LEU A 1 102 ? 3.878 -2.605 -16.220 1.00 98.12 102 LEU A CA 1
ATOM 800 C C . LEU A 1 102 ? 2.962 -2.728 -14.997 1.00 98.12 102 LEU A C 1
ATOM 802 O O . LEU A 1 102 ? 1.766 -2.463 -15.102 1.00 98.12 102 LEU A O 1
ATOM 806 N N . SER A 1 103 ? 3.523 -3.025 -13.822 1.00 98.06 103 SER A N 1
ATOM 807 C CA . SER A 1 103 ? 2.766 -3.072 -12.572 1.00 98.06 103 SER A CA 1
ATOM 808 C C . SER A 1 103 ? 2.087 -1.739 -12.244 1.00 98.06 103 SER A C 1
ATOM 810 O O . SER A 1 103 ? 0.895 -1.722 -11.938 1.00 98.06 103 SER A O 1
ATOM 812 N N . LEU A 1 104 ? 2.801 -0.614 -12.376 1.00 97.38 104 LEU A N 1
ATOM 813 C CA . LEU A 1 104 ? 2.226 0.719 -12.161 1.00 97.38 104 LEU A CA 1
ATOM 814 C C . LEU A 1 104 ? 1.053 1.016 -13.105 1.00 97.38 104 LEU A C 1
ATOM 816 O O . LEU A 1 104 ? 0.044 1.562 -12.659 1.00 97.38 104 LEU A O 1
ATOM 820 N N . ILE A 1 105 ? 1.171 0.644 -14.383 1.00 97.56 105 ILE A N 1
ATOM 821 C CA . ILE A 1 105 ? 0.109 0.839 -15.379 1.00 97.56 105 ILE A CA 1
ATOM 822 C C . ILE A 1 105 ? -1.119 -0.005 -15.027 1.00 97.56 105 ILE A C 1
ATOM 824 O O . ILE A 1 105 ? -2.221 0.531 -14.942 1.00 97.56 105 ILE A O 1
ATOM 828 N N . HIS A 1 106 ? -0.941 -1.304 -14.772 1.00 97.88 106 HIS A N 1
ATOM 829 C CA . HIS A 1 106 ? -2.053 -2.184 -14.400 1.00 97.88 106 HIS A CA 1
ATOM 830 C C . HIS A 1 106 ? -2.726 -1.722 -13.099 1.00 97.88 106 HIS A C 1
ATOM 832 O O . HIS A 1 106 ? -3.954 -1.674 -13.027 1.00 97.88 106 HIS A O 1
ATOM 838 N N . ARG A 1 107 ? -1.942 -1.260 -12.112 1.00 97.06 107 ARG A N 1
ATOM 839 C CA . ARG A 1 107 ? -2.465 -0.668 -10.872 1.00 97.06 107 ARG A CA 1
ATOM 840 C C . ARG A 1 107 ? -3.326 0.562 -11.153 1.00 97.06 107 ARG A C 1
ATOM 842 O O . ARG A 1 107 ? -4.396 0.688 -10.567 1.00 97.06 107 ARG A O 1
ATOM 849 N N . ALA A 1 108 ? -2.882 1.451 -12.042 1.00 95.44 108 ALA A N 1
ATOM 850 C CA . ALA A 1 108 ? -3.629 2.654 -12.412 1.00 95.44 108 ALA A CA 1
ATOM 851 C C . ALA A 1 108 ? -4.957 2.337 -13.121 1.00 95.44 108 ALA A C 1
ATOM 853 O O . ALA A 1 108 ? -5.929 3.064 -12.941 1.00 95.44 108 ALA A O 1
ATOM 854 N N . TYR A 1 109 ? -5.020 1.234 -13.873 1.00 95.94 109 TYR A N 1
ATOM 855 C CA . TYR A 1 109 ? -6.256 0.741 -14.491 1.00 95.94 109 TYR A CA 1
ATOM 856 C C . TYR A 1 109 ? -7.153 -0.076 -13.546 1.00 95.94 109 TYR A C 1
ATOM 858 O O . TYR A 1 109 ? -8.222 -0.518 -13.959 1.00 95.94 109 TYR A O 1
ATOM 866 N N . GLY A 1 110 ? -6.747 -0.286 -12.289 1.00 95.50 110 GLY A N 1
ATOM 867 C CA . GLY A 1 110 ? -7.486 -1.110 -11.328 1.00 95.50 110 GLY A CA 1
ATOM 868 C C . GLY A 1 110 ? -7.339 -2.622 -11.545 1.00 95.50 110 GLY A C 1
ATOM 869 O O . GLY A 1 110 ? -7.992 -3.402 -10.857 1.00 95.50 110 GLY A O 1
ATOM 870 N N . ASP A 1 111 ? -6.462 -3.055 -12.454 1.00 96.94 111 ASP A N 1
ATOM 871 C CA . ASP A 1 111 ? -6.118 -4.462 -12.679 1.00 96.94 111 ASP A CA 1
ATOM 872 C C . ASP A 1 111 ? -5.072 -4.912 -11.647 1.00 96.94 111 ASP A C 1
ATOM 874 O O . ASP A 1 111 ? -3.867 -4.994 -11.905 1.00 96.94 111 ASP A O 1
ATOM 878 N N . ILE A 1 112 ? -5.545 -5.138 -10.419 1.00 95.75 112 ILE A N 1
ATOM 879 C CA . ILE A 1 112 ? -4.687 -5.437 -9.265 1.00 95.75 112 ILE A CA 1
ATOM 880 C C . ILE A 1 112 ? -3.984 -6.794 -9.409 1.00 95.75 112 ILE A C 1
ATOM 882 O O . ILE A 1 112 ? -2.878 -6.955 -8.893 1.00 95.75 112 ILE A O 1
ATOM 886 N N . ASP A 1 113 ? -4.571 -7.764 -10.115 1.00 96.25 113 ASP A N 1
ATOM 887 C CA . ASP A 1 113 ? -3.954 -9.078 -10.334 1.00 96.25 113 ASP A CA 1
ATOM 888 C C . ASP A 1 113 ? -2.731 -8.986 -11.250 1.00 96.25 113 ASP A C 1
ATOM 890 O O . ASP A 1 113 ? -1.652 -9.462 -10.879 1.00 96.25 113 ASP A O 1
ATOM 894 N N . SER A 1 114 ? -2.846 -8.306 -12.396 1.00 97.75 114 SER A N 1
ATOM 895 C CA . SER A 1 114 ? -1.687 -8.070 -13.264 1.00 97.75 114 SER A CA 1
ATOM 896 C C . SER A 1 114 ? -0.667 -7.157 -12.589 1.00 97.75 114 SER A C 1
ATOM 898 O O . SER A 1 114 ? 0.540 -7.399 -12.679 1.00 97.75 114 SER A O 1
ATOM 900 N N . ALA A 1 115 ? -1.129 -6.138 -11.854 1.00 98.25 115 ALA A N 1
ATOM 901 C CA . ALA A 1 115 ? -0.244 -5.278 -11.077 1.00 98.25 115 ALA A CA 1
ATOM 902 C C . ALA A 1 115 ? 0.597 -6.097 -10.089 1.00 98.25 115 ALA A C 1
ATOM 904 O O . ALA A 1 115 ? 1.821 -5.944 -10.037 1.00 98.25 115 ALA A O 1
ATOM 905 N N . MET A 1 116 ? -0.045 -7.010 -9.357 1.00 97.81 116 MET A N 1
ATOM 906 C CA . MET A 1 116 ? 0.611 -7.914 -8.422 1.00 97.81 116 MET A CA 1
ATOM 907 C C . MET A 1 116 ? 1.640 -8.797 -9.129 1.00 97.81 116 MET A C 1
ATOM 909 O O . MET A 1 116 ? 2.799 -8.827 -8.714 1.00 97.81 116 MET A O 1
ATOM 913 N N . PHE A 1 117 ? 1.246 -9.466 -10.218 1.00 97.31 117 PHE A N 1
ATOM 914 C CA . PHE A 1 117 ? 2.121 -10.352 -10.988 1.00 97.31 117 PHE A CA 1
ATOM 915 C C . PHE A 1 117 ? 3.427 -9.656 -11.394 1.00 97.31 117 PHE A C 1
ATOM 917 O O . PHE A 1 117 ? 4.522 -10.147 -11.102 1.00 97.31 117 PHE A O 1
ATOM 924 N N . TYR A 1 118 ? 3.318 -8.474 -12.004 1.00 98.00 118 TYR A N 1
ATOM 925 C CA . TYR A 1 118 ? 4.483 -7.725 -12.457 1.00 98.00 118 TYR A CA 1
ATOM 926 C C . TYR A 1 118 ? 5.294 -7.120 -11.300 1.00 98.00 118 TYR A C 1
ATOM 928 O O . TYR A 1 118 ? 6.522 -7.149 -11.358 1.00 98.00 118 TYR A O 1
ATOM 936 N N . SER A 1 119 ? 4.656 -6.640 -10.221 1.00 98.00 119 SER A N 1
ATOM 937 C CA . SER A 1 119 ? 5.388 -6.122 -9.047 1.00 98.00 119 SER A CA 1
ATOM 938 C C . SER A 1 119 ? 6.213 -7.204 -8.359 1.00 98.00 119 SER A C 1
ATOM 940 O O . SER A 1 119 ? 7.358 -6.960 -7.986 1.00 98.00 119 SER A O 1
ATOM 942 N N . LYS A 1 120 ? 5.662 -8.421 -8.254 1.00 97.25 120 LYS A N 1
ATOM 943 C CA . LYS A 1 120 ? 6.345 -9.570 -7.669 1.00 97.25 120 LYS A CA 1
ATOM 944 C C . LYS A 1 120 ? 7.582 -9.903 -8.494 1.00 97.25 120 LYS A C 1
ATOM 946 O O . LYS A 1 120 ? 8.677 -10.002 -7.950 1.00 97.25 120 LYS A O 1
ATOM 951 N N . LYS A 1 121 ? 7.426 -10.002 -9.818 1.00 96.50 121 LYS A N 1
ATOM 952 C CA . LYS A 1 121 ? 8.546 -10.243 -10.735 1.00 96.50 121 LYS A CA 1
ATOM 953 C C . LYS A 1 121 ? 9.620 -9.153 -10.619 1.00 96.50 121 LYS A C 1
ATOM 955 O O . LYS A 1 121 ? 10.796 -9.479 -10.490 1.00 96.50 121 LYS A O 1
ATOM 960 N N . ALA A 1 122 ? 9.212 -7.884 -10.579 1.00 96.25 122 ALA A N 1
ATOM 961 C CA . ALA A 1 122 ? 10.115 -6.751 -10.402 1.00 96.25 122 ALA A CA 1
ATOM 962 C C . ALA A 1 122 ? 10.905 -6.812 -9.090 1.00 96.25 122 ALA A C 1
ATOM 964 O O . ALA A 1 122 ? 12.122 -6.616 -9.100 1.00 96.25 122 ALA A O 1
ATOM 965 N N . PHE A 1 123 ? 10.235 -7.099 -7.974 1.00 95.81 123 PHE A N 1
ATOM 966 C CA . PHE A 1 123 ? 10.877 -7.199 -6.668 1.00 95.81 123 PHE A CA 1
ATOM 967 C C . PHE A 1 123 ? 11.873 -8.361 -6.604 1.00 95.81 123 PHE A C 1
ATOM 969 O O . PHE A 1 123 ? 13.039 -8.137 -6.294 1.00 95.81 123 PHE A O 1
ATOM 976 N N . 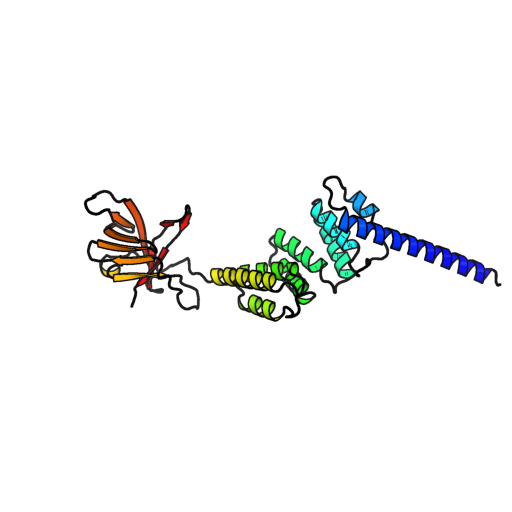PHE A 1 124 ? 11.457 -9.581 -6.951 1.00 93.69 124 PHE A N 1
ATOM 977 C CA . PHE A 1 124 ? 12.326 -10.757 -6.820 1.00 93.69 124 PHE A CA 1
ATOM 978 C C . PHE A 1 124 ? 13.521 -10.744 -7.787 1.00 93.69 124 PHE A C 1
ATOM 980 O O . PHE A 1 124 ? 14.556 -11.328 -7.474 1.00 93.69 124 PHE A O 1
ATOM 987 N N . ALA A 1 125 ? 13.422 -10.054 -8.928 1.00 92.12 125 ALA A N 1
ATOM 988 C CA . ALA A 1 125 ? 14.555 -9.857 -9.832 1.00 92.12 125 ALA A CA 1
ATOM 989 C C . ALA A 1 125 ? 15.579 -8.837 -9.303 1.00 92.12 125 ALA A C 1
ATOM 991 O O . ALA A 1 125 ? 16.776 -8.978 -9.555 1.00 92.12 125 ALA A O 1
ATOM 992 N N . TRP A 1 126 ? 15.136 -7.814 -8.561 1.00 90.75 126 TRP A N 1
ATOM 993 C CA . TRP A 1 126 ? 16.028 -6.805 -7.988 1.00 90.75 126 TRP A CA 1
ATOM 994 C C . TRP A 1 126 ? 15.571 -6.336 -6.594 1.00 90.75 126 TRP A C 1
ATOM 996 O O . TRP A 1 126 ? 15.108 -5.204 -6.430 1.00 90.75 126 TRP A O 1
ATOM 1006 N N . PRO A 1 127 ? 15.761 -7.164 -5.549 1.00 91.62 127 PRO A N 1
ATOM 1007 C CA . PRO A 1 127 ? 15.205 -6.904 -4.216 1.00 91.62 127 PRO A CA 1
ATOM 1008 C C . PRO A 1 127 ? 15.860 -5.722 -3.490 1.00 91.62 127 PRO A C 1
ATOM 1010 O O . PRO A 1 127 ? 15.304 -5.191 -2.534 1.00 91.62 127 PRO A O 1
ATOM 1013 N N . LYS A 1 128 ? 17.032 -5.273 -3.961 1.00 91.00 128 LYS A N 1
ATOM 1014 C CA . LYS A 1 128 ? 17.737 -4.087 -3.443 1.00 91.00 128 LYS A CA 1
ATOM 1015 C C . LYS A 1 128 ? 17.131 -2.767 -3.937 1.00 91.00 128 LYS A C 1
ATOM 1017 O O . LYS A 1 128 ? 17.538 -1.706 -3.471 1.00 91.00 128 LYS A O 1
ATOM 1022 N N . ASN A 1 129 ? 16.195 -2.808 -4.888 1.00 91.38 129 ASN A N 1
ATOM 1023 C CA . ASN A 1 129 ? 15.511 -1.620 -5.383 1.00 91.38 129 ASN A CA 1
ATOM 1024 C C . ASN A 1 129 ? 14.307 -1.285 -4.490 1.00 91.38 129 ASN A C 1
ATOM 1026 O O . ASN A 1 129 ? 13.315 -2.016 -4.457 1.00 91.38 129 ASN A O 1
ATOM 1030 N N . ILE A 1 130 ? 14.388 -0.155 -3.786 1.00 93.38 130 ILE A N 1
ATOM 1031 C CA . ILE A 1 130 ? 13.356 0.259 -2.831 1.00 93.38 130 ILE A CA 1
ATOM 1032 C C . ILE A 1 130 ? 11.995 0.520 -3.487 1.00 93.38 130 ILE A C 1
ATOM 1034 O O . ILE A 1 130 ? 10.965 0.229 -2.886 1.00 93.38 130 ILE A O 1
ATOM 1038 N N . GLU A 1 131 ? 11.957 1.012 -4.724 1.00 95.00 131 GLU A N 1
ATOM 1039 C CA . GLU A 1 131 ? 10.693 1.290 -5.410 1.00 95.00 131 GLU A CA 1
ATOM 1040 C C . GLU A 1 131 ? 9.976 -0.003 -5.806 1.00 95.00 131 GLU A C 1
ATOM 1042 O O . GLU A 1 131 ? 8.756 -0.103 -5.673 1.00 95.00 131 GLU A O 1
ATOM 1047 N N . HIS A 1 132 ? 10.731 -1.030 -6.209 1.00 95.50 132 HIS A N 1
ATOM 1048 C CA . HIS A 1 132 ? 10.175 -2.357 -6.473 1.00 95.50 132 HIS A CA 1
ATOM 1049 C C . HIS A 1 132 ? 9.610 -2.973 -5.183 1.00 95.50 132 HIS A C 1
ATOM 1051 O O . HIS A 1 132 ? 8.496 -3.498 -5.187 1.00 95.50 132 HIS A O 1
ATOM 1057 N N . PHE A 1 133 ? 10.348 -2.853 -4.073 1.00 96.31 133 PHE A N 1
ATOM 1058 C CA . PHE A 1 133 ? 9.915 -3.319 -2.754 1.00 96.31 133 PHE A CA 1
ATOM 1059 C C . PHE A 1 133 ? 8.643 -2.607 -2.279 1.00 96.31 133 PHE A C 1
ATOM 1061 O O . PHE A 1 133 ? 7.668 -3.269 -1.931 1.00 96.31 133 PHE A O 1
ATOM 1068 N N . LYS A 1 134 ? 8.609 -1.267 -2.326 1.00 97.62 134 LYS A N 1
ATOM 1069 C CA . LYS A 1 134 ? 7.435 -0.461 -1.950 1.00 97.62 134 LYS A CA 1
ATOM 1070 C C . LYS A 1 134 ? 6.193 -0.872 -2.731 1.00 97.62 134 LYS A C 1
ATOM 1072 O O . LYS A 1 134 ? 5.170 -1.154 -2.115 1.00 97.62 134 LYS A O 1
ATOM 1077 N N . LEU A 1 135 ? 6.287 -0.936 -4.062 1.00 98.00 135 LEU A N 1
ATOM 1078 C CA . LEU A 1 135 ? 5.146 -1.269 -4.915 1.00 98.00 135 LEU A CA 1
ATOM 1079 C C . LEU A 1 135 ? 4.607 -2.673 -4.620 1.00 98.00 135 LEU A C 1
ATOM 1081 O O . LEU A 1 135 ? 3.394 -2.846 -4.498 1.00 98.00 135 LEU A O 1
ATOM 1085 N N . TYR A 1 136 ? 5.496 -3.660 -4.477 1.00 98.19 136 TYR A N 1
ATOM 1086 C CA . TYR A 1 136 ? 5.090 -5.022 -4.144 1.00 98.19 136 TYR A CA 1
ATOM 1087 C C . TYR A 1 136 ? 4.403 -5.079 -2.774 1.00 98.19 136 TYR A C 1
ATOM 1089 O O . TYR A 1 136 ? 3.295 -5.605 -2.678 1.00 98.19 136 TYR A O 1
ATOM 1097 N N . LEU A 1 137 ? 5.001 -4.464 -1.743 1.00 98.31 137 LEU A N 1
ATOM 1098 C CA . LEU A 1 137 ? 4.442 -4.436 -0.388 1.00 98.31 137 LEU A CA 1
ATOM 1099 C C . LEU A 1 137 ? 3.095 -3.706 -0.304 1.00 98.31 137 LEU A C 1
ATOM 1101 O O . LEU A 1 137 ? 2.203 -4.156 0.409 1.00 98.31 137 LEU A O 1
ATOM 1105 N N . GLU A 1 138 ? 2.928 -2.600 -1.027 1.00 97.88 138 GLU A N 1
ATOM 1106 C CA . GLU A 1 138 ? 1.651 -1.881 -1.107 1.00 97.88 138 GLU A CA 1
ATOM 1107 C C . GLU A 1 138 ? 0.537 -2.773 -1.664 1.00 97.88 138 GLU A C 1
ATOM 1109 O O . GLU A 1 138 ? -0.562 -2.814 -1.111 1.00 97.88 138 GLU A O 1
ATOM 1114 N N . LEU A 1 139 ? 0.819 -3.510 -2.741 1.00 97.81 139 LEU A N 1
ATOM 1115 C CA . LEU A 1 139 ? -0.167 -4.367 -3.396 1.00 97.81 139 LEU A CA 1
ATOM 1116 C C . LEU A 1 139 ? -0.546 -5.579 -2.531 1.00 97.81 139 LEU A C 1
ATOM 1118 O O . LEU A 1 139 ? -1.721 -5.948 -2.489 1.00 97.81 139 LEU A O 1
ATOM 1122 N N . ILE A 1 140 ? 0.405 -6.199 -1.821 1.00 97.12 140 ILE A N 1
ATOM 1123 C CA . ILE A 1 140 ? 0.103 -7.328 -0.913 1.00 97.12 140 ILE A CA 1
ATOM 1124 C C . ILE A 1 140 ? -0.607 -6.855 0.359 1.00 97.12 140 ILE A C 1
ATOM 1126 O O . ILE A 1 140 ? -1.519 -7.531 0.836 1.00 97.12 140 ILE A O 1
ATOM 1130 N N . ALA A 1 141 ? -0.284 -5.656 0.858 1.00 97.44 141 ALA A N 1
ATOM 1131 C CA . ALA A 1 141 ? -0.944 -5.088 2.028 1.00 97.44 141 ALA A CA 1
ATOM 1132 C C . ALA A 1 141 ? -2.429 -4.803 1.787 1.00 97.44 141 ALA A C 1
ATOM 1134 O O . ALA A 1 141 ? -3.247 -5.061 2.667 1.00 97.44 141 ALA A O 1
ATOM 1135 N N . GLN A 1 142 ? -2.802 -4.362 0.580 1.00 94.31 142 GLN A N 1
ATOM 1136 C CA . GLN A 1 142 ? -4.210 -4.194 0.188 1.00 94.31 142 GLN A CA 1
ATOM 1137 C C . GLN A 1 142 ? -5.017 -5.499 0.263 1.00 94.31 142 GLN A C 1
ATOM 1139 O O . GLN A 1 142 ? -6.233 -5.458 0.429 1.00 94.31 142 GLN A O 1
ATOM 1144 N N . ARG A 1 143 ? -4.353 -6.657 0.162 1.00 92.94 143 ARG A N 1
ATOM 1145 C CA . ARG A 1 143 ? -4.973 -7.987 0.273 1.00 92.94 143 ARG A CA 1
ATOM 1146 C C . ARG A 1 143 ? -4.940 -8.554 1.692 1.00 92.94 143 ARG A C 1
ATOM 1148 O O . ARG A 1 143 ? -5.436 -9.654 1.909 1.00 92.94 143 ARG A O 1
ATOM 1155 N N . GLY A 1 144 ? -4.335 -7.834 2.635 1.00 94.38 144 GLY A N 1
ATOM 1156 C CA . GLY A 1 144 ? -4.123 -8.317 3.994 1.00 94.38 144 GLY A CA 1
ATOM 1157 C C . GLY A 1 144 ? -3.056 -9.403 4.111 1.00 94.38 144 GLY A C 1
ATOM 1158 O O . GLY A 1 144 ? -2.954 -10.016 5.164 1.00 94.38 144 GLY A O 1
ATOM 1159 N N . ASP A 1 145 ? -2.249 -9.663 3.078 1.00 95.62 145 ASP A N 1
ATOM 1160 C CA . ASP A 1 145 ? -1.287 -10.769 3.097 1.00 95.62 145 ASP A CA 1
ATOM 1161 C C . ASP A 1 145 ? -0.047 -10.420 3.936 1.00 95.62 145 ASP A C 1
ATOM 1163 O O . ASP A 1 145 ? 0.971 -9.932 3.443 1.00 95.62 145 ASP A O 1
ATOM 1167 N N . THR A 1 146 ? -0.162 -10.639 5.244 1.00 95.31 146 THR A N 1
ATOM 1168 C CA . THR A 1 146 ? 0.887 -10.347 6.225 1.00 95.31 146 THR A CA 1
ATOM 1169 C C . THR A 1 146 ? 2.087 -11.279 6.103 1.00 95.31 146 THR A C 1
ATOM 1171 O O . THR A 1 146 ? 3.200 -10.834 6.370 1.00 95.31 146 THR A O 1
ATOM 1174 N N . LEU A 1 147 ? 1.889 -12.531 5.674 1.00 95.56 147 LEU A N 1
ATOM 1175 C CA . LEU A 1 147 ? 2.971 -13.504 5.504 1.00 95.56 147 LEU A CA 1
ATOM 1176 C C . LEU A 1 147 ? 3.866 -13.110 4.330 1.00 95.56 147 LEU A C 1
ATOM 1178 O O . LEU A 1 147 ? 5.069 -12.960 4.518 1.00 95.56 147 LEU A O 1
ATOM 1182 N N . SER A 1 148 ? 3.281 -12.796 3.170 1.00 96.19 148 SER A N 1
ATOM 1183 C CA . SER A 1 148 ? 4.057 -12.339 2.011 1.00 96.19 148 SER A CA 1
ATOM 1184 C C . SER A 1 148 ? 4.846 -11.052 2.290 1.00 96.19 148 SER A C 1
ATOM 1186 O O . SER A 1 148 ? 5.898 -10.843 1.687 1.00 96.19 148 SER A O 1
ATOM 1188 N N . ILE A 1 149 ? 4.366 -10.174 3.185 1.00 97.06 149 ILE A N 1
ATOM 1189 C CA . ILE A 1 149 ? 5.107 -8.966 3.599 1.00 97.06 149 ILE A CA 1
ATOM 1190 C C . ILE A 1 149 ? 6.357 -9.334 4.399 1.00 97.06 149 ILE A C 1
ATOM 1192 O O . ILE A 1 149 ? 7.412 -8.735 4.183 1.00 97.06 149 ILE A O 1
ATOM 1196 N N . LEU A 1 150 ? 6.242 -10.293 5.323 1.00 95.81 150 LEU A N 1
ATOM 1197 C CA . LEU A 1 150 ? 7.375 -10.766 6.117 1.00 95.81 150 LEU A CA 1
ATOM 1198 C C . LEU A 1 150 ? 8.386 -11.495 5.227 1.00 95.81 150 LEU A C 1
ATOM 1200 O O . LEU A 1 150 ? 9.557 -11.124 5.245 1.00 95.81 150 LEU A O 1
ATOM 1204 N N . ASP A 1 151 ? 7.920 -12.402 4.364 1.00 95.50 151 ASP A N 1
ATOM 1205 C CA . ASP A 1 151 ? 8.758 -13.122 3.397 1.00 95.50 151 ASP A CA 1
ATOM 1206 C C . ASP A 1 151 ? 9.523 -12.152 2.482 1.00 95.50 151 ASP A C 1
ATOM 1208 O O . ASP A 1 151 ? 10.718 -12.313 2.231 1.00 95.50 151 ASP A O 1
ATOM 1212 N N . ALA A 1 152 ? 8.853 -11.101 1.995 1.00 95.38 152 ALA A N 1
ATOM 1213 C CA . ALA A 1 152 ? 9.498 -10.070 1.189 1.00 95.38 152 ALA A CA 1
ATOM 1214 C C . ALA A 1 152 ? 10.573 -9.317 1.982 1.00 95.38 152 ALA A C 1
ATOM 1216 O O . ALA A 1 152 ? 11.629 -9.012 1.437 1.00 95.38 152 ALA A O 1
ATOM 1217 N N . GLY A 1 153 ? 10.319 -9.024 3.259 1.00 94.56 153 GLY A N 1
ATOM 1218 C CA . GLY A 1 153 ? 11.294 -8.409 4.156 1.00 94.56 153 GLY A CA 1
ATOM 1219 C C . GLY A 1 153 ? 12.536 -9.261 4.380 1.00 94.56 153 GLY A C 1
ATOM 1220 O O . GLY A 1 153 ? 13.645 -8.742 4.311 1.00 94.56 153 GLY A O 1
ATOM 1221 N N . GLU A 1 154 ? 12.349 -10.560 4.610 1.00 92.06 154 GLU A N 1
ATOM 1222 C CA . GLU A 1 154 ? 13.437 -11.528 4.791 1.00 92.06 154 GLU A CA 1
ATOM 1223 C C . GLU A 1 154 ? 14.260 -11.727 3.512 1.00 92.06 154 GLU A C 1
ATOM 1225 O O . GLU A 1 154 ? 15.463 -11.973 3.578 1.00 92.06 154 GLU A O 1
ATOM 1230 N N . PHE A 1 155 ? 13.629 -11.580 2.344 1.00 92.38 155 PHE A N 1
ATOM 1231 C CA . PHE A 1 155 ? 14.299 -11.698 1.050 1.00 92.38 155 PHE A CA 1
ATOM 1232 C C . PHE A 1 155 ? 15.196 -10.495 0.706 1.00 92.38 155 PHE A C 1
ATOM 1234 O O . PHE A 1 155 ? 16.058 -10.592 -0.173 1.00 92.38 155 PHE A O 1
ATOM 1241 N N . VAL A 1 156 ? 15.017 -9.346 1.368 1.00 91.88 156 VAL A N 1
ATOM 1242 C CA . VAL A 1 156 ? 15.884 -8.180 1.153 1.00 91.88 156 VAL A CA 1
ATOM 1243 C C . VAL A 1 156 ? 17.270 -8.456 1.732 1.00 91.88 156 VAL A C 1
ATOM 1245 O O . VAL A 1 156 ? 17.437 -8.758 2.909 1.00 91.88 156 VAL A O 1
ATOM 1248 N N . ASP A 1 157 ? 18.288 -8.303 0.889 1.00 77.81 157 ASP A N 1
ATOM 1249 C CA . ASP A 1 157 ? 19.687 -8.507 1.258 1.00 77.81 157 ASP A CA 1
ATOM 1250 C C . ASP A 1 157 ? 20.108 -7.578 2.415 1.00 77.81 157 ASP A C 1
ATOM 1252 O O . ASP A 1 157 ? 19.949 -6.354 2.349 1.00 77.81 157 ASP A O 1
ATOM 1256 N N . SER A 1 158 ? 20.717 -8.152 3.454 1.00 77.44 158 SER A N 1
ATOM 1257 C CA . SER A 1 158 ? 21.214 -7.415 4.621 1.00 77.44 158 SER A CA 1
ATOM 1258 C C . SER A 1 158 ? 22.327 -6.411 4.286 1.00 77.44 158 SER A C 1
ATOM 1260 O O . SER A 1 158 ? 22.637 -5.541 5.092 1.00 77.44 158 SER A O 1
ATOM 1262 N N . THR A 1 159 ? 22.913 -6.461 3.090 1.00 74.31 159 THR A N 1
ATOM 1263 C CA . THR A 1 159 ? 23.941 -5.518 2.618 1.00 74.31 159 THR A CA 1
ATOM 1264 C C . THR A 1 159 ? 23.385 -4.238 1.983 1.00 74.31 159 THR A C 1
ATOM 1266 O O . THR A 1 159 ? 24.162 -3.392 1.536 1.00 74.31 159 THR A O 1
ATOM 1269 N N . VAL A 1 160 ? 22.060 -4.059 1.913 1.00 82.94 160 VAL A N 1
ATOM 1270 C CA . VAL A 1 160 ? 21.450 -2.820 1.401 1.00 82.94 160 VAL A CA 1
ATOM 1271 C C . VAL A 1 160 ? 21.862 -1.624 2.265 1.00 82.94 160 VAL A C 1
ATOM 1273 O O . VAL A 1 160 ? 21.686 -1.627 3.479 1.00 82.94 160 VAL A O 1
ATOM 1276 N N . SER A 1 161 ? 22.380 -0.567 1.636 1.00 74.81 161 SER A N 1
ATOM 1277 C CA . SER A 1 161 ? 22.912 0.612 2.334 1.00 74.81 161 SER A CA 1
ATOM 1278 C C . SER A 1 161 ? 21.850 1.419 3.089 1.00 74.81 161 SER A C 1
ATOM 1280 O O . SER A 1 161 ? 22.149 1.990 4.134 1.00 74.81 161 SER A O 1
ATOM 1282 N N . ASN A 1 162 ? 20.610 1.457 2.590 1.00 82.50 162 ASN A N 1
ATOM 1283 C CA . ASN A 1 162 ? 19.503 2.210 3.184 1.00 82.50 162 ASN A CA 1
ATOM 1284 C C . ASN A 1 162 ? 18.474 1.301 3.881 1.00 82.50 162 ASN A C 1
ATOM 1286 O O . ASN A 1 162 ? 17.286 1.326 3.560 1.00 82.50 162 ASN A O 1
ATOM 1290 N N . GLN A 1 163 ? 18.915 0.472 4.831 1.00 87.19 163 GLN A N 1
ATOM 1291 C CA . GLN A 1 163 ? 18.010 -0.450 5.535 1.00 87.19 163 GLN A CA 1
ATOM 1292 C C . GLN A 1 163 ? 16.839 0.255 6.240 1.00 87.19 163 GLN A C 1
ATOM 1294 O O . GLN A 1 163 ? 15.761 -0.324 6.374 1.00 87.19 163 GLN A O 1
ATOM 1299 N N . SER A 1 164 ? 17.019 1.502 6.686 1.00 91.25 164 SER A N 1
ATOM 1300 C CA . SER A 1 164 ? 15.991 2.245 7.426 1.00 91.25 164 SER A CA 1
ATOM 1301 C C . SER A 1 164 ? 14.723 2.465 6.598 1.00 91.25 164 SER A C 1
ATOM 1303 O O . SER A 1 164 ? 13.616 2.338 7.129 1.00 91.25 164 SER A O 1
ATOM 1305 N N . GLU A 1 165 ? 14.857 2.731 5.298 1.00 93.69 165 GLU A N 1
ATOM 1306 C CA . GLU A 1 165 ? 13.718 2.938 4.404 1.00 93.69 165 GLU A CA 1
ATOM 1307 C C . GLU A 1 165 ? 12.949 1.634 4.148 1.00 93.69 165 GLU A C 1
ATOM 1309 O O . GLU A 1 165 ? 11.714 1.624 4.190 1.00 93.69 165 GLU A O 1
ATOM 1314 N N . PHE A 1 166 ? 13.660 0.517 3.979 1.00 94.88 166 PHE A N 1
ATOM 1315 C CA . PHE A 1 166 ? 13.053 -0.811 3.856 1.00 94.88 166 PHE A CA 1
ATOM 1316 C C . PHE A 1 166 ? 12.302 -1.200 5.132 1.00 94.88 166 PHE A C 1
ATOM 1318 O O . PHE A 1 166 ? 11.133 -1.572 5.065 1.00 94.88 166 PHE A O 1
ATOM 1325 N N . ILE A 1 167 ? 12.924 -1.031 6.303 1.00 94.06 167 ILE A N 1
ATOM 1326 C CA . ILE A 1 167 ? 12.301 -1.327 7.602 1.00 94.06 167 ILE A CA 1
ATOM 1327 C C . ILE A 1 167 ? 11.055 -0.460 7.819 1.00 94.06 167 ILE A C 1
ATOM 1329 O O . ILE A 1 167 ? 10.022 -0.956 8.272 1.00 94.06 167 ILE A O 1
ATOM 1333 N N . THR A 1 168 ? 11.134 0.831 7.493 1.00 96.00 168 THR A N 1
ATOM 1334 C CA . THR A 1 168 ? 10.002 1.759 7.626 1.00 96.00 168 THR A CA 1
ATOM 1335 C C . THR A 1 168 ? 8.853 1.354 6.706 1.00 96.00 168 THR A C 1
ATOM 1337 O O . THR A 1 168 ? 7.703 1.295 7.145 1.00 96.00 168 THR A O 1
ATOM 1340 N N . THR A 1 169 ? 9.163 1.011 5.454 1.00 96.81 169 THR A N 1
ATOM 1341 C CA . THR A 1 169 ? 8.180 0.541 4.471 1.00 96.81 169 THR A CA 1
ATOM 1342 C C . THR A 1 169 ? 7.530 -0.761 4.928 1.00 96.81 169 THR A C 1
ATOM 1344 O O . THR A 1 169 ? 6.305 -0.844 4.961 1.00 96.81 169 THR A O 1
ATOM 1347 N N . LEU A 1 170 ? 8.322 -1.741 5.369 1.00 96.81 170 LEU A N 1
ATOM 1348 C CA . LEU A 1 170 ? 7.823 -3.018 5.872 1.00 96.81 170 LEU A CA 1
ATOM 1349 C C . LEU A 1 170 ? 6.867 -2.819 7.045 1.00 96.81 170 LEU A C 1
ATOM 1351 O O . LEU A 1 170 ? 5.737 -3.295 6.996 1.00 96.81 170 LEU A O 1
ATOM 1355 N N . LYS A 1 171 ? 7.275 -2.059 8.069 1.00 96.69 171 LYS A N 1
ATOM 1356 C CA . LYS A 1 171 ? 6.427 -1.775 9.238 1.00 96.69 171 LYS A CA 1
ATOM 1357 C C . LYS A 1 171 ? 5.119 -1.100 8.837 1.00 96.69 171 LYS A C 1
ATOM 1359 O O . LYS A 1 171 ? 4.055 -1.492 9.314 1.00 96.69 171 LYS A O 1
ATOM 1364 N N . LYS A 1 172 ? 5.189 -0.100 7.953 1.00 97.81 172 LYS A N 1
ATOM 1365 C CA . LYS A 1 172 ? 4.011 0.619 7.456 1.00 97.81 172 LYS A CA 1
ATOM 1366 C C . LYS A 1 172 ? 3.041 -0.335 6.761 1.00 97.81 172 LYS A C 1
ATOM 1368 O O . LYS A 1 172 ? 1.869 -0.374 7.127 1.00 97.81 172 LYS A O 1
ATOM 1373 N N . GLN A 1 173 ? 3.522 -1.100 5.785 1.00 98.25 173 GLN A N 1
ATOM 1374 C CA . GLN A 1 173 ? 2.665 -1.954 4.962 1.00 98.25 173 GLN A CA 1
ATOM 1375 C C . GLN A 1 173 ? 2.152 -3.167 5.744 1.00 98.25 173 GLN A C 1
ATOM 1377 O O . GLN A 1 173 ? 0.987 -3.525 5.612 1.00 98.25 173 GLN A O 1
ATOM 1382 N N . TYR A 1 174 ? 2.954 -3.721 6.657 1.00 96.88 174 TYR A N 1
ATOM 1383 C CA . TYR A 1 174 ? 2.511 -4.760 7.588 1.00 96.88 174 TYR A CA 1
ATOM 1384 C C . TYR A 1 174 ? 1.362 -4.277 8.484 1.00 96.88 174 TYR A C 1
ATOM 1386 O O . TYR A 1 174 ? 0.367 -4.979 8.659 1.00 96.88 174 TYR A O 1
ATOM 1394 N N . ASN A 1 175 ? 1.451 -3.053 9.014 1.00 94.56 175 ASN A N 1
ATOM 1395 C CA . ASN A 1 175 ? 0.367 -2.471 9.804 1.00 94.56 175 ASN A CA 1
ATOM 1396 C C 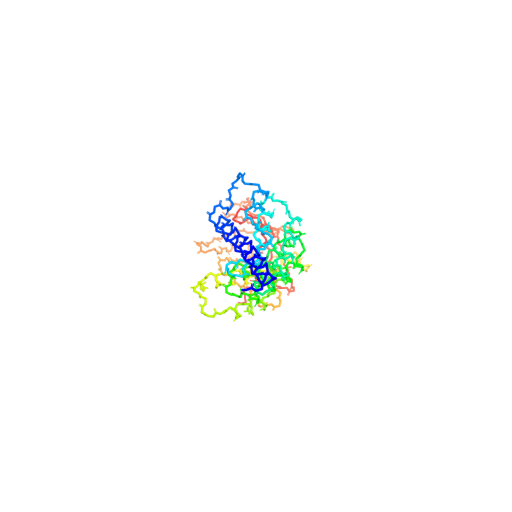. ASN A 1 175 ? -0.895 -2.240 8.962 1.00 94.56 175 ASN A C 1
ATOM 1398 O O . ASN A 1 175 ? -1.983 -2.570 9.424 1.00 94.56 175 ASN A O 1
ATOM 1402 N N . ILE A 1 176 ? -0.762 -1.742 7.727 1.00 96.62 176 ILE A N 1
ATOM 1403 C CA . ILE A 1 176 ? -1.893 -1.597 6.795 1.00 96.62 176 ILE A CA 1
ATOM 1404 C C . ILE A 1 176 ? -2.553 -2.956 6.531 1.00 96.62 176 ILE A C 1
ATOM 1406 O O . ILE A 1 176 ? -3.771 -3.074 6.644 1.00 96.62 176 ILE A O 1
ATOM 1410 N N . ALA A 1 177 ? -1.762 -3.998 6.268 1.00 96.25 177 ALA A N 1
ATOM 1411 C CA . ALA A 1 177 ? -2.270 -5.350 6.059 1.00 96.25 177 ALA A CA 1
ATOM 1412 C C . ALA A 1 177 ? -3.030 -5.869 7.286 1.00 96.25 177 ALA A C 1
ATOM 1414 O O . ALA A 1 177 ? -4.131 -6.396 7.152 1.00 96.25 177 ALA A O 1
ATOM 1415 N N . LYS A 1 178 ? -2.505 -5.655 8.499 1.00 93.31 178 LYS A N 1
ATOM 1416 C CA . LYS A 1 178 ? -3.198 -6.028 9.743 1.00 93.31 178 LYS A CA 1
ATOM 1417 C C . LYS A 1 178 ? -4.555 -5.343 9.898 1.00 93.31 178 LYS A C 1
ATOM 1419 O O . LYS A 1 178 ? -5.487 -5.973 10.391 1.00 93.31 178 LYS A O 1
ATOM 1424 N N . LEU A 1 179 ? -4.688 -4.086 9.469 1.00 92.88 179 LEU A N 1
ATOM 1425 C CA . LEU A 1 179 ? -5.958 -3.354 9.542 1.00 92.88 179 LEU A CA 1
ATOM 1426 C C . LEU A 1 179 ? -7.057 -3.978 8.671 1.00 92.88 179 LEU A C 1
ATOM 1428 O O . LEU A 1 179 ? -8.227 -3.816 8.997 1.00 92.88 179 LEU A O 1
ATOM 1432 N N . THR A 1 180 ? -6.719 -4.751 7.634 1.00 93.44 180 THR A N 1
ATOM 1433 C CA . THR A 1 180 ? -7.725 -5.485 6.837 1.00 93.44 180 THR A CA 1
ATOM 1434 C C . THR A 1 180 ? -8.466 -6.559 7.644 1.00 93.44 180 THR A C 1
ATOM 1436 O O . THR A 1 180 ? -9.575 -6.949 7.284 1.00 93.44 180 THR A O 1
ATOM 1439 N N . TYR A 1 181 ? -7.888 -7.008 8.762 1.00 93.50 181 TYR A N 1
ATOM 1440 C CA . TYR A 1 181 ? -8.508 -7.963 9.680 1.00 93.50 181 TYR A CA 1
ATOM 1441 C C . TYR A 1 181 ? -9.335 -7.287 10.780 1.00 93.50 181 TYR A C 1
ATOM 1443 O O . TYR A 1 181 ? -9.926 -7.996 11.596 1.00 93.50 181 TYR A O 1
ATOM 1451 N N . LEU A 1 182 ? -9.367 -5.951 10.841 1.00 94.25 182 LEU A N 1
ATOM 1452 C CA . LEU A 1 182 ? -10.152 -5.207 11.825 1.00 94.25 182 LEU A CA 1
ATOM 1453 C C . LEU A 1 182 ? -11.648 -5.458 11.603 1.00 94.25 182 LEU A C 1
ATOM 1455 O O . LEU A 1 182 ? -12.171 -5.286 10.502 1.00 94.25 182 LEU A O 1
ATOM 1459 N N . ILE A 1 183 ? -12.351 -5.842 12.664 1.00 94.44 183 ILE A N 1
ATOM 1460 C CA . ILE A 1 183 ? -13.793 -6.066 12.635 1.00 94.44 183 ILE A CA 1
ATOM 1461 C C . ILE A 1 183 ? -14.508 -4.725 12.813 1.00 94.44 183 ILE A C 1
ATOM 1463 O O . ILE A 1 183 ? -14.434 -4.097 13.868 1.00 94.44 183 ILE A O 1
ATOM 1467 N N . THR A 1 184 ? -15.233 -4.310 11.775 1.00 92.00 184 THR A N 1
ATOM 1468 C CA . THR A 1 184 ? -16.038 -3.074 11.754 1.00 92.00 184 THR A CA 1
ATOM 1469 C C . THR A 1 184 ? -17.543 -3.338 11.652 1.00 92.00 184 THR A C 1
ATOM 1471 O O . THR A 1 184 ? -18.351 -2.441 11.886 1.00 92.00 184 THR A O 1
ATOM 1474 N N . SER A 1 185 ? -17.939 -4.576 11.344 1.00 92.69 185 SER A N 1
ATOM 1475 C CA . SER A 1 185 ? -19.335 -5.004 11.255 1.00 92.69 185 SER A CA 1
ATOM 1476 C C . SER A 1 185 ? -19.650 -6.031 12.336 1.00 92.69 185 SER A C 1
ATOM 1478 O O . SER A 1 185 ? -18.902 -6.989 12.521 1.00 92.69 185 SER A O 1
ATOM 1480 N N . TYR A 1 186 ? -20.771 -5.821 13.025 1.00 94.44 186 TYR A N 1
ATOM 1481 C CA . TYR A 1 186 ? -21.236 -6.626 14.155 1.00 94.44 186 TYR A CA 1
ATOM 1482 C C . TYR A 1 186 ? -22.702 -7.004 13.897 1.00 94.44 186 TYR A C 1
ATOM 1484 O O . TYR A 1 186 ? -23.602 -6.298 14.352 1.00 94.44 186 TYR A O 1
ATOM 1492 N N . PRO A 1 187 ? -22.965 -8.048 13.087 1.00 93.75 187 PRO A N 1
ATOM 1493 C CA . PRO A 1 187 ? -24.322 -8.389 12.648 1.00 93.75 187 PRO A CA 1
ATOM 1494 C C . PRO A 1 187 ? -25.256 -8.831 13.780 1.00 93.75 187 PRO A C 1
ATOM 1496 O O . PRO A 1 187 ? -26.470 -8.757 13.628 1.00 93.75 187 PRO A O 1
ATOM 1499 N N . ASP A 1 188 ? -24.694 -9.293 14.895 1.00 95.12 188 ASP A N 1
ATOM 1500 C CA . ASP A 1 188 ? -25.408 -9.711 16.101 1.00 95.12 188 ASP A CA 1
ATOM 1501 C C . ASP A 1 188 ? -25.616 -8.567 17.106 1.00 95.12 188 ASP A C 1
ATOM 1503 O O . ASP A 1 188 ? -26.104 -8.807 18.206 1.00 95.12 188 ASP A O 1
ATOM 1507 N N . ALA A 1 189 ? -25.222 -7.335 16.765 1.00 94.00 189 ALA A N 1
ATOM 1508 C CA . ALA A 1 189 ? -25.310 -6.219 17.690 1.00 94.00 189 ALA A CA 1
ATOM 1509 C C . ALA A 1 189 ? -26.770 -5.846 17.996 1.00 94.00 189 ALA A C 1
ATOM 1511 O O . ALA A 1 189 ? -27.542 -5.507 17.095 1.00 94.00 189 ALA A O 1
ATOM 1512 N N . SER A 1 190 ? -27.122 -5.838 19.279 1.00 93.19 190 SER A N 1
ATOM 1513 C CA . SER A 1 190 ? -28.455 -5.510 19.787 1.00 93.19 190 SER A CA 1
ATOM 1514 C C . SER A 1 190 ? -28.431 -4.320 20.746 1.00 93.19 190 SER A C 1
ATOM 1516 O O . SER A 1 190 ? -27.373 -3.815 21.123 1.00 93.19 190 SER A O 1
ATOM 1518 N N . TYR A 1 191 ? -29.612 -3.847 21.144 1.00 90.75 191 TYR A N 1
ATOM 1519 C CA . TYR A 1 191 ? -29.740 -2.752 22.105 1.00 90.75 191 TYR A CA 1
ATOM 1520 C C . TYR A 1 191 ? -29.210 -3.129 23.488 1.00 90.75 191 TYR A C 1
ATOM 1522 O O . TYR A 1 191 ? -29.288 -4.284 23.908 1.00 90.75 191 TYR A O 1
ATOM 1530 N N . VAL A 1 192 ? -28.688 -2.125 24.188 1.00 90.06 192 VAL A N 1
ATOM 1531 C CA . VAL A 1 192 ? -28.080 -2.267 25.514 1.00 90.06 192 VAL A CA 1
ATOM 1532 C C . VAL A 1 192 ? -29.067 -1.799 26.573 1.00 90.06 192 VAL A C 1
ATOM 1534 O O . VAL A 1 192 ? -29.651 -0.727 26.439 1.00 90.06 192 VAL A O 1
ATOM 1537 N N . ASN A 1 193 ? -29.238 -2.588 27.632 1.00 83.88 193 ASN A N 1
ATOM 1538 C CA . ASN A 1 193 ? -29.966 -2.170 28.830 1.00 83.88 193 ASN A CA 1
ATOM 1539 C C . ASN A 1 193 ? -28.986 -1.715 29.931 1.00 83.88 193 ASN A C 1
ATOM 1541 O O . ASN A 1 193 ? -27.789 -2.013 29.864 1.00 83.88 193 ASN A O 1
ATOM 1545 N N . ASN A 1 194 ? -29.495 -1.013 30.949 1.00 82.31 194 ASN A N 1
ATOM 1546 C CA . ASN A 1 194 ? -28.668 -0.482 32.039 1.00 82.31 194 ASN A CA 1
ATOM 1547 C C . ASN A 1 194 ? -27.854 -1.580 32.735 1.00 82.31 194 ASN A C 1
ATOM 1549 O O . ASN A 1 194 ? -26.645 -1.428 32.881 1.00 82.31 194 ASN A O 1
ATOM 1553 N N . ASP A 1 195 ? -28.475 -2.714 33.068 1.00 84.62 195 ASP A N 1
ATOM 1554 C CA . ASP A 1 195 ? -27.817 -3.817 33.782 1.00 84.62 195 ASP A CA 1
ATOM 1555 C C . ASP A 1 195 ? -26.597 -4.368 33.026 1.00 84.62 195 ASP A C 1
ATOM 1557 O O . ASP A 1 195 ? -25.569 -4.699 33.622 1.00 84.62 195 ASP A O 1
ATOM 1561 N N . THR A 1 196 ? -26.681 -4.432 31.694 1.00 83.44 196 THR A N 1
ATOM 1562 C CA . THR A 1 196 ? -25.576 -4.899 30.845 1.00 83.44 196 THR A CA 1
ATOM 1563 C C . THR A 1 196 ? -24.432 -3.889 30.835 1.00 83.44 196 THR A C 1
ATOM 1565 O O . THR A 1 196 ? -23.263 -4.284 30.813 1.00 83.44 196 THR A O 1
ATOM 1568 N N . LEU A 1 197 ? -24.764 -2.594 30.875 1.00 92.31 197 LEU A N 1
ATOM 1569 C CA . LEU A 1 197 ? -23.819 -1.486 30.791 1.00 92.31 197 LEU A CA 1
ATOM 1570 C C . LEU A 1 197 ? -22.998 -1.299 32.075 1.00 92.31 197 LEU A C 1
ATOM 1572 O O . LEU A 1 197 ? -21.839 -0.898 31.982 1.00 92.31 197 LEU A O 1
ATOM 1576 N N . ILE A 1 198 ? -23.542 -1.620 33.254 1.00 94.69 198 ILE A N 1
ATOM 1577 C CA . ILE A 1 198 ? -22.838 -1.439 34.536 1.00 94.69 198 ILE A CA 1
ATOM 1578 C C . ILE A 1 198 ? -21.491 -2.171 34.549 1.00 94.69 198 ILE A C 1
ATOM 1580 O O . ILE A 1 198 ? -21.406 -3.371 34.271 1.00 94.69 198 ILE A O 1
ATOM 1584 N N . GLY A 1 199 ? -20.425 -1.462 34.920 1.00 95.00 199 GLY A N 1
ATOM 1585 C CA . GLY A 1 199 ? -19.072 -2.002 35.058 1.00 95.00 199 GLY A CA 1
ATOM 1586 C C . GLY A 1 199 ? -17.991 -1.167 34.373 1.00 95.00 199 GLY A C 1
ATOM 1587 O O . GLY A 1 199 ? -18.231 -0.057 33.900 1.00 95.00 199 GLY A O 1
ATOM 1588 N N . GLN A 1 200 ? -16.772 -1.712 34.348 1.00 95.56 200 GLN A N 1
ATOM 1589 C CA . GLN A 1 200 ? -15.604 -1.084 33.724 1.00 95.56 200 GLN A CA 1
ATOM 1590 C C . GLN A 1 200 ? -15.423 -1.575 32.289 1.00 95.56 200 GLN A C 1
ATOM 1592 O O . GLN A 1 200 ? -15.494 -2.774 32.030 1.00 95.56 200 GLN A O 1
ATOM 1597 N N . TRP A 1 201 ? -15.138 -0.652 31.380 1.00 96.06 201 TRP A N 1
ATOM 1598 C CA . TRP A 1 201 ? -15.031 -0.888 29.948 1.00 96.06 201 TRP A CA 1
ATOM 1599 C C . TRP A 1 201 ? -13.770 -0.241 29.397 1.00 96.06 201 TRP A C 1
ATOM 1601 O O . TRP A 1 201 ? -13.605 0.976 29.478 1.00 96.06 201 TRP A O 1
ATOM 1611 N N . ASP A 1 202 ? -12.906 -1.057 28.805 1.00 95.06 202 ASP A N 1
ATOM 1612 C CA . ASP A 1 202 ? -11.682 -0.609 28.147 1.00 95.06 202 ASP A CA 1
ATOM 1613 C C . ASP A 1 202 ? -11.884 -0.547 26.640 1.00 95.06 202 ASP A C 1
ATOM 1615 O O . ASP A 1 202 ? -12.516 -1.442 26.063 1.00 95.06 202 ASP A O 1
ATOM 1619 N N . ARG A 1 203 ? -11.339 0.493 25.995 1.00 95.25 203 ARG A N 1
ATOM 1620 C CA . ARG A 1 203 ? -11.348 0.575 24.533 1.00 95.25 203 ARG A CA 1
ATOM 1621 C C . ARG A 1 203 ? -10.609 -0.629 23.958 1.00 95.25 203 ARG A C 1
ATOM 1623 O O . ARG A 1 203 ? -9.577 -1.058 24.478 1.00 95.25 203 ARG A O 1
ATOM 1630 N N . VAL A 1 204 ? -11.153 -1.190 22.887 1.00 95.12 204 VAL A N 1
ATOM 1631 C CA . VAL A 1 204 ? -10.634 -2.408 22.271 1.00 95.12 204 VAL A CA 1
ATOM 1632 C C . VAL A 1 204 ? -10.728 -2.338 20.753 1.00 95.12 204 VAL A C 1
ATOM 1634 O O . VAL A 1 204 ? -11.598 -1.672 20.205 1.00 95.12 204 VAL A O 1
ATOM 1637 N N . TYR A 1 205 ? -9.861 -3.071 20.067 1.00 94.44 205 TYR A N 1
ATOM 1638 C CA . TYR A 1 205 ? -9.960 -3.326 18.636 1.00 94.44 205 TYR A CA 1
ATOM 1639 C C . TYR A 1 205 ? -10.053 -4.835 18.414 1.00 94.44 205 TYR A C 1
ATOM 1641 O O . TYR A 1 205 ? -9.155 -5.588 18.808 1.00 94.44 205 TYR A O 1
ATOM 1649 N N . ASN A 1 206 ? -11.156 -5.282 17.811 1.00 94.50 206 ASN A N 1
ATOM 1650 C CA . ASN A 1 206 ? -11.379 -6.693 17.512 1.00 94.50 206 ASN A CA 1
ATOM 1651 C C . ASN A 1 206 ? -10.795 -7.025 16.139 1.00 94.50 206 ASN A C 1
ATOM 1653 O O . ASN A 1 206 ? -11.122 -6.375 15.150 1.00 94.50 206 ASN A O 1
ATOM 1657 N N . PHE A 1 207 ? -9.954 -8.053 16.069 1.00 93.31 207 PHE A N 1
ATOM 1658 C CA . PHE A 1 207 ? -9.360 -8.523 14.821 1.00 93.31 207 PHE A CA 1
ATOM 1659 C C . PHE A 1 207 ? -9.801 -9.958 14.545 1.00 93.31 207 PHE A C 1
ATOM 1661 O O . PHE A 1 207 ? -9.831 -10.799 15.445 1.00 93.31 207 PHE A O 1
ATOM 1668 N N . LYS A 1 208 ? -10.130 -10.261 13.289 1.00 91.88 208 LYS A N 1
ATOM 1669 C CA . LYS A 1 208 ? -10.489 -11.617 12.871 1.00 91.88 208 LYS A CA 1
ATOM 1670 C C . LYS A 1 208 ? -9.330 -12.574 13.164 1.00 91.88 208 LYS A C 1
ATOM 1672 O O . LYS A 1 208 ? -8.199 -12.312 12.766 1.00 91.88 208 LYS A O 1
ATOM 1677 N N . ASN A 1 209 ? -9.631 -13.701 13.810 1.00 87.69 209 ASN A N 1
ATOM 1678 C CA . ASN A 1 209 ? -8.669 -14.763 14.136 1.00 87.69 209 ASN A CA 1
ATOM 1679 C C . ASN A 1 209 ? -7.455 -14.298 14.970 1.00 87.69 209 ASN A C 1
ATOM 1681 O O . ASN A 1 209 ? -6.400 -14.924 14.917 1.00 87.69 209 ASN A O 1
ATOM 1685 N N . SER A 1 210 ? -7.587 -13.212 15.732 1.00 87.12 210 SER A N 1
ATOM 1686 C CA . SER A 1 210 ? -6.517 -12.662 16.567 1.00 87.12 210 SER A CA 1
ATOM 1687 C C . SER A 1 210 ? -7.056 -12.325 17.957 1.00 87.12 210 SER A C 1
ATOM 1689 O O . SER A 1 210 ? -8.242 -12.016 18.089 1.00 87.12 210 SER A O 1
ATOM 1691 N N . PRO A 1 211 ? -6.204 -12.341 18.999 1.00 89.62 211 PRO A N 1
ATOM 1692 C CA . PRO A 1 211 ? -6.546 -11.735 20.275 1.00 89.62 211 PRO A CA 1
ATOM 1693 C C . PRO A 1 211 ? -6.949 -10.270 20.111 1.00 89.62 211 PRO A C 1
ATOM 1695 O O . PRO A 1 211 ? -6.477 -9.570 19.207 1.00 89.62 211 PRO A O 1
ATOM 1698 N N . ASP A 1 212 ? -7.797 -9.820 21.026 1.00 91.25 212 ASP A N 1
ATOM 1699 C CA . ASP A 1 212 ? -8.203 -8.428 21.128 1.00 91.25 212 ASP A CA 1
ATOM 1700 C C . ASP A 1 212 ? -7.018 -7.525 21.474 1.00 91.25 212 ASP A C 1
ATOM 1702 O O . ASP A 1 212 ? -6.182 -7.865 22.315 1.00 91.25 212 ASP A O 1
ATOM 1706 N N . VAL A 1 213 ? -6.985 -6.340 20.865 1.00 92.31 213 VAL A N 1
ATOM 1707 C CA . VAL A 1 213 ? -6.000 -5.308 21.197 1.00 92.31 213 VAL A CA 1
ATOM 1708 C C . VAL A 1 213 ? -6.668 -4.276 22.093 1.00 92.31 213 VAL A C 1
ATOM 1710 O O . VAL A 1 213 ? -7.532 -3.529 21.639 1.00 92.31 213 VAL A O 1
ATOM 1713 N N . PHE A 1 214 ? -6.276 -4.248 23.364 1.00 92.81 214 PHE A N 1
ATOM 1714 C CA . PHE A 1 214 ? -6.779 -3.283 24.338 1.00 92.81 214 PHE A CA 1
ATOM 1715 C C . PHE A 1 214 ? -6.008 -1.970 24.275 1.00 92.81 214 PHE A C 1
ATOM 1717 O O . PHE A 1 214 ? -4.791 -1.947 24.093 1.00 92.81 214 PHE A O 1
ATOM 1724 N N . ASP A 1 215 ? -6.737 -0.884 24.483 1.00 90.50 215 ASP A N 1
ATOM 1725 C CA . ASP A 1 215 ? -6.227 0.471 24.503 1.00 90.50 215 ASP A CA 1
ATOM 1726 C C . ASP A 1 215 ? -6.734 1.175 25.762 1.00 90.50 215 ASP A C 1
ATOM 1728 O O . ASP A 1 215 ? -7.873 1.630 25.854 1.00 90.50 215 ASP A O 1
ATOM 1732 N N . SER A 1 216 ? -5.868 1.249 26.769 1.00 82.19 216 SER A N 1
ATOM 1733 C CA . SER A 1 216 ? -6.217 1.807 28.072 1.00 82.19 216 SER A CA 1
ATOM 1734 C C . SER A 1 216 ? -6.250 3.336 28.097 1.00 82.19 216 SER A C 1
ATOM 1736 O O . SER A 1 216 ? -6.464 3.904 29.168 1.00 82.19 216 SER A O 1
ATOM 1738 N N . SER A 1 217 ? -6.020 4.021 26.967 1.00 87.88 217 SER A N 1
ATOM 1739 C CA . SER A 1 217 ? -6.023 5.487 26.938 1.00 87.88 217 SER A CA 1
ATOM 1740 C C . SER A 1 217 ? -7.413 6.068 27.201 1.00 87.88 217 SER A C 1
ATOM 1742 O O . SER A 1 217 ? -7.512 7.220 27.618 1.00 87.88 217 SER A O 1
ATOM 1744 N N . THR A 1 218 ? -8.477 5.306 26.933 1.00 89.06 218 THR A N 1
ATOM 1745 C CA . THR A 1 218 ? -9.853 5.709 27.223 1.00 89.06 218 THR A CA 1
ATOM 1746 C C . THR A 1 218 ? -10.613 4.548 27.846 1.00 89.06 218 THR A C 1
ATOM 1748 O O . THR A 1 218 ? -10.672 3.463 27.270 1.00 89.06 218 THR A O 1
ATOM 1751 N N . ASN A 1 219 ? -11.212 4.777 29.013 1.00 94.25 219 ASN A N 1
ATOM 1752 C CA . ASN A 1 219 ? -12.078 3.800 29.666 1.00 94.25 219 ASN A CA 1
ATOM 1753 C C . ASN A 1 219 ? -13.323 4.457 30.261 1.00 94.25 219 ASN A C 1
ATOM 1755 O O . ASN A 1 219 ? -13.313 5.630 30.640 1.00 94.25 219 ASN A O 1
ATOM 1759 N N . TYR A 1 220 ? -14.385 3.663 30.342 1.00 95.31 220 TYR A N 1
ATOM 1760 C CA . TYR A 1 220 ? -15.652 4.039 30.953 1.00 95.31 220 TYR A CA 1
ATOM 1761 C C . TYR A 1 220 ? -15.900 3.164 32.176 1.00 95.31 220 TYR A C 1
ATOM 1763 O O . TYR A 1 220 ? -15.723 1.951 32.124 1.00 95.31 220 TYR A O 1
ATOM 1771 N N . THR A 1 221 ? -16.340 3.763 33.276 1.00 96.88 221 THR A N 1
ATOM 1772 C CA . THR A 1 221 ? -16.894 3.031 34.421 1.00 96.88 221 THR A CA 1
ATOM 1773 C C . THR A 1 221 ? -18.331 3.475 34.618 1.00 96.88 221 THR A C 1
ATOM 1775 O O . THR A 1 221 ? -18.562 4.591 35.077 1.00 96.88 221 THR A O 1
ATOM 1778 N N . PHE A 1 222 ? -19.280 2.623 34.244 1.00 96.38 222 PHE A N 1
ATOM 1779 C CA . PHE A 1 222 ? -20.708 2.880 34.398 1.00 96.38 222 PHE A CA 1
ATOM 1780 C C . PHE A 1 222 ? -21.200 2.359 35.749 1.00 96.38 222 PHE A C 1
ATOM 1782 O O . PHE A 1 222 ? -21.016 1.183 36.068 1.00 96.38 222 PHE A O 1
ATOM 1789 N N . ASN A 1 223 ? -21.836 3.247 36.507 1.00 94.56 223 ASN A N 1
ATOM 1790 C CA . ASN A 1 223 ? -22.623 2.972 37.707 1.00 94.56 223 ASN A CA 1
ATOM 1791 C C . ASN A 1 223 ? -24.113 3.198 37.387 1.00 94.56 223 ASN A C 1
ATOM 1793 O O . ASN A 1 223 ? -24.441 3.576 36.264 1.00 94.56 223 ASN A O 1
ATOM 1797 N N . ASP A 1 224 ? -25.011 3.010 38.356 1.00 89.88 224 ASP A N 1
ATOM 1798 C CA . ASP A 1 224 ? -26.465 3.054 38.117 1.00 89.88 224 ASP A CA 1
ATOM 1799 C C . ASP A 1 224 ? -26.929 4.322 37.377 1.00 89.88 224 ASP A C 1
ATOM 1801 O O . ASP A 1 224 ? -27.664 4.219 36.403 1.00 89.88 224 ASP A O 1
ATOM 1805 N N . ASN A 1 225 ? -26.439 5.504 37.780 1.00 87.31 225 ASN A N 1
ATOM 1806 C CA . ASN A 1 225 ? -26.837 6.797 37.196 1.00 87.31 225 ASN A CA 1
ATOM 1807 C C . ASN A 1 225 ? -25.656 7.714 36.828 1.00 87.31 225 ASN A C 1
ATOM 1809 O O . ASN A 1 225 ? -25.859 8.864 36.428 1.00 87.31 225 ASN A O 1
ATOM 1813 N N . SER A 1 226 ? -24.417 7.250 37.005 1.00 94.69 226 SER A N 1
ATOM 1814 C CA . SER A 1 226 ? -23.219 8.032 36.694 1.00 94.69 226 SER A CA 1
ATOM 1815 C C . SER A 1 226 ? -22.202 7.222 35.911 1.00 94.69 226 SER A C 1
ATOM 1817 O O . SER A 1 226 ? -22.161 5.995 35.976 1.00 94.69 226 SER A O 1
ATOM 1819 N N . VAL A 1 227 ? -21.375 7.925 35.151 1.00 96.31 227 VAL A N 1
ATOM 1820 C CA . VAL A 1 227 ? -20.294 7.345 34.368 1.00 96.31 227 VAL A CA 1
ATOM 1821 C C . VAL A 1 227 ? -19.016 8.129 34.607 1.00 96.31 227 VAL A C 1
ATOM 1823 O O . VAL A 1 227 ? -18.980 9.350 34.455 1.00 96.31 227 VAL A O 1
ATOM 1826 N N . LEU A 1 228 ? -17.957 7.411 34.964 1.00 96.62 228 LEU A N 1
ATOM 1827 C CA . LEU A 1 228 ? -16.606 7.948 35.032 1.00 96.62 228 LEU A CA 1
ATOM 1828 C C . LEU A 1 228 ? -15.909 7.687 33.696 1.00 96.62 228 LEU A C 1
ATOM 1830 O O . LEU A 1 228 ? -15.726 6.531 33.314 1.00 96.62 228 LEU A O 1
ATOM 1834 N N . ILE A 1 229 ? -15.510 8.747 33.002 1.00 94.56 229 ILE A N 1
ATOM 1835 C CA . ILE A 1 229 ? -14.771 8.676 31.741 1.00 94.56 229 ILE A CA 1
ATOM 1836 C C . ILE A 1 229 ? -13.329 9.071 32.029 1.00 94.56 229 ILE A C 1
ATOM 1838 O O . ILE A 1 229 ? -13.052 10.217 32.387 1.00 94.56 229 ILE A O 1
ATOM 1842 N N . ARG A 1 230 ? -12.397 8.130 31.864 1.00 93.19 230 ARG A N 1
ATOM 1843 C CA . ARG A 1 230 ? -10.962 8.423 31.948 1.00 93.19 230 ARG A CA 1
ATOM 1844 C C . ARG A 1 230 ? -10.401 8.572 30.550 1.00 93.19 230 ARG A C 1
ATOM 1846 O O . ARG A 1 230 ? -10.554 7.676 29.726 1.00 93.19 230 ARG A O 1
ATOM 1853 N N . SER A 1 231 ? -9.739 9.691 30.319 1.00 88.12 231 SER A N 1
ATOM 1854 C CA . SER A 1 231 ? -8.943 10.000 29.135 1.00 88.12 231 SER A CA 1
ATOM 1855 C C . SER A 1 231 ? -7.471 10.140 29.547 1.00 88.12 231 SER A C 1
ATOM 1857 O O . SER A 1 231 ? -7.186 10.197 30.744 1.00 88.12 231 SER A O 1
ATOM 1859 N N . PRO A 1 232 ? -6.508 10.239 28.610 1.00 85.25 232 PRO A N 1
ATOM 1860 C CA . PRO A 1 232 ? -5.085 10.266 28.967 1.00 85.25 232 PRO A CA 1
ATOM 1861 C C . PRO A 1 232 ? -4.699 11.407 29.918 1.00 85.25 232 PRO A C 1
ATOM 1863 O O . PRO A 1 232 ? -3.780 11.255 30.714 1.00 85.25 232 PRO A O 1
ATOM 1866 N N . ASN A 1 233 ? -5.419 12.531 29.841 1.00 87.50 233 ASN A N 1
ATOM 1867 C CA . ASN A 1 233 ? -5.101 13.759 30.569 1.00 87.50 233 ASN A CA 1
ATOM 1868 C C . ASN A 1 233 ? -6.135 14.132 31.639 1.00 87.50 233 ASN A C 1
ATOM 1870 O O . ASN A 1 233 ? -5.910 15.095 32.365 1.00 87.50 233 ASN A O 1
ATOM 1874 N N . ASP A 1 234 ? -7.274 13.436 31.713 1.00 89.50 234 ASP A N 1
ATOM 1875 C CA . ASP A 1 234 ? -8.380 13.850 32.580 1.00 89.50 234 ASP A CA 1
ATOM 1876 C C . ASP A 1 234 ? -9.272 12.672 32.987 1.00 89.50 234 ASP A C 1
ATOM 1878 O O . ASP A 1 234 ? -9.350 11.648 32.306 1.00 89.50 234 ASP A O 1
ATOM 1882 N N . THR A 1 235 ? -9.957 12.812 34.114 1.00 93.44 235 THR A N 1
ATOM 1883 C CA . THR A 1 235 ? -10.960 11.874 34.608 1.00 93.44 235 THR A CA 1
ATOM 1884 C C . THR A 1 235 ? -12.181 12.663 35.044 1.00 93.44 235 THR A C 1
ATOM 1886 O O . THR A 1 235 ? -12.164 13.335 36.072 1.00 93.44 235 THR A O 1
ATOM 1889 N N . LEU A 1 236 ? -13.250 12.553 34.261 1.00 94.06 236 LEU A N 1
ATOM 1890 C CA . LEU A 1 236 ? -14.470 13.328 34.449 1.00 94.06 236 LEU A CA 1
ATOM 1891 C C . LEU A 1 236 ? -15.645 12.400 34.739 1.00 94.06 236 LEU A C 1
ATOM 1893 O O . LEU A 1 236 ? -15.736 11.299 34.197 1.00 94.06 236 LEU A O 1
ATOM 1897 N N . GLU A 1 237 ? -16.545 12.850 35.608 1.00 96.31 237 GLU A N 1
ATOM 1898 C CA . GLU A 1 237 ? -17.756 12.115 35.962 1.00 96.31 237 GLU A CA 1
ATOM 1899 C C . GLU A 1 237 ? -18.998 12.852 35.460 1.00 96.31 237 GLU A C 1
ATOM 1901 O O . GLU A 1 237 ? -19.185 14.042 35.727 1.00 96.31 237 GLU A O 1
ATOM 1906 N N . TYR A 1 238 ? -19.870 12.113 34.782 1.00 96.12 238 TYR A N 1
ATOM 1907 C CA . TYR A 1 238 ? -21.102 12.611 34.184 1.00 96.12 238 TYR A CA 1
ATOM 1908 C C . TYR A 1 238 ? -22.299 11.787 34.640 1.00 96.12 238 TYR A C 1
ATOM 1910 O O . TYR A 1 238 ? -22.150 10.648 35.079 1.00 96.12 238 TYR A O 1
ATOM 1918 N N . ASN A 1 239 ? -23.493 12.348 34.482 1.00 96.50 239 ASN A N 1
ATOM 1919 C CA . ASN A 1 239 ? -24.716 11.554 34.518 1.00 96.50 239 ASN A CA 1
ATOM 1920 C C . ASN A 1 239 ? -24.989 11.013 33.111 1.00 96.50 239 ASN A C 1
ATOM 1922 O O . ASN A 1 239 ? -24.598 11.639 32.119 1.00 96.50 239 ASN A O 1
ATOM 1926 N N . TYR A 1 240 ? -25.675 9.880 33.011 1.00 95.00 240 TYR A N 1
ATOM 1927 C CA . TYR A 1 240 ? -26.129 9.357 31.726 1.00 95.00 240 TYR A CA 1
ATOM 1928 C C . TYR A 1 240 ? -27.555 8.819 31.814 1.00 95.00 240 TYR A C 1
ATOM 1930 O O . TYR A 1 240 ? -28.055 8.542 32.901 1.00 95.00 240 TYR A O 1
ATOM 1938 N N . ASP A 1 241 ? -28.195 8.694 30.657 1.00 93.19 241 ASP A N 1
ATOM 1939 C CA . ASP A 1 241 ? -29.490 8.037 30.498 1.00 93.19 241 ASP A CA 1
ATOM 1940 C C . ASP A 1 241 ? -29.511 7.280 29.162 1.00 93.19 241 ASP A C 1
ATOM 1942 O O . ASP A 1 241 ? -28.879 7.716 28.192 1.00 93.19 241 ASP A O 1
ATOM 1946 N N . ILE A 1 242 ? -30.226 6.158 29.102 1.00 91.50 242 ILE A N 1
ATOM 1947 C CA . ILE A 1 242 ? -30.412 5.376 27.875 1.00 91.50 242 ILE A CA 1
ATOM 1948 C C . ILE A 1 242 ? -31.859 5.538 27.425 1.00 91.50 242 ILE A C 1
ATOM 1950 O O . ILE A 1 242 ? -32.795 5.142 28.116 1.00 91.50 242 ILE A O 1
ATOM 1954 N N . LYS A 1 243 ? -32.049 6.088 26.224 1.00 89.56 243 LYS A N 1
ATOM 1955 C CA . LYS A 1 243 ? -33.369 6.233 25.603 1.00 89.56 243 LYS A CA 1
ATOM 1956 C C . LYS A 1 243 ? -33.360 5.530 24.259 1.00 89.56 243 LYS A C 1
ATOM 1958 O O . LYS A 1 243 ? -32.609 5.913 23.364 1.00 89.56 243 LYS A O 1
ATOM 1963 N N . LEU A 1 244 ? -34.236 4.536 24.114 1.00 86.44 244 LEU A N 1
ATOM 1964 C CA . LEU A 1 244 ? -34.320 3.681 22.929 1.00 86.44 244 LEU A CA 1
ATOM 1965 C C . LEU A 1 244 ? -32.969 3.012 22.631 1.00 86.44 244 LEU A C 1
ATOM 1967 O O . LEU A 1 244 ? -32.553 2.127 23.369 1.00 86.44 244 LEU A O 1
ATOM 1971 N N . ASP A 1 245 ? 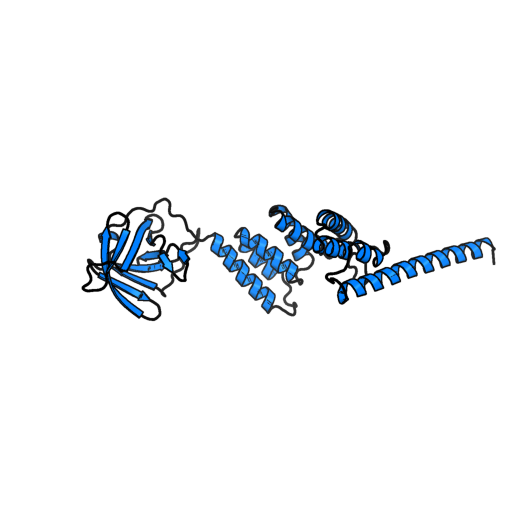-32.295 3.434 21.563 1.00 88.56 245 ASP A N 1
ATOM 1972 C CA . ASP A 1 245 ? -31.026 2.879 21.102 1.00 88.56 245 ASP A CA 1
ATOM 1973 C C . ASP A 1 245 ? -29.826 3.783 21.374 1.00 88.56 245 ASP A C 1
ATOM 1975 O O . ASP A 1 245 ? -28.743 3.548 20.840 1.00 88.56 245 ASP A O 1
ATOM 1979 N N . SER A 1 246 ? -30.018 4.838 22.161 1.00 92.69 246 SER A N 1
ATOM 1980 C CA . SER A 1 246 ? -29.045 5.906 22.310 1.00 92.69 246 SER A CA 1
ATOM 1981 C C . SER A 1 246 ? -28.760 6.205 23.772 1.00 92.69 246 SER A C 1
ATOM 1983 O O . SER A 1 246 ? -29.661 6.262 24.609 1.00 92.69 246 SER A O 1
ATOM 1985 N N . ILE A 1 247 ? -27.484 6.430 24.064 1.00 94.19 247 ILE A N 1
ATOM 1986 C CA . ILE A 1 247 ? -27.014 6.917 25.355 1.00 94.19 247 ILE A CA 1
ATOM 1987 C C . ILE A 1 247 ? -26.807 8.424 25.284 1.00 94.19 247 ILE A C 1
ATOM 1989 O O . ILE A 1 247 ? -26.226 8.934 24.324 1.00 94.19 247 ILE A O 1
ATOM 1993 N N . PHE A 1 248 ? -27.274 9.123 26.312 1.00 94.75 248 PHE A N 1
ATOM 1994 C CA . PHE A 1 248 ? -27.176 10.567 26.474 1.00 94.75 248 PHE A CA 1
ATOM 1995 C C . PHE A 1 248 ? -26.305 10.874 27.686 1.00 94.75 248 PHE A C 1
ATOM 1997 O O . PHE A 1 248 ? -26.530 10.317 28.757 1.00 94.75 248 PHE A O 1
ATOM 2004 N N . PHE A 1 249 ? -25.336 11.773 27.530 1.00 95.06 249 PHE A N 1
ATOM 2005 C CA . PHE A 1 249 ? -24.453 12.215 28.607 1.00 95.06 249 PHE A CA 1
ATOM 2006 C C . PHE A 1 249 ? -24.797 13.637 29.053 1.00 95.06 249 PHE A C 1
ATOM 2008 O O . PHE A 1 249 ? -25.051 14.519 28.226 1.00 95.06 249 PHE A O 1
ATOM 2015 N N . TYR A 1 250 ? -24.754 13.868 30.364 1.00 96.44 250 TYR A N 1
ATOM 2016 C CA . TYR A 1 250 ? -25.159 15.112 31.013 1.00 96.44 250 TYR A CA 1
ATOM 2017 C C . TYR A 1 250 ? -24.082 15.595 31.989 1.00 96.44 250 TYR A C 1
ATOM 2019 O O . TYR A 1 250 ? -23.527 14.815 32.768 1.00 96.44 250 TYR A O 1
ATOM 2027 N N . PHE A 1 251 ? -23.821 16.904 32.002 1.00 94.50 251 PHE A N 1
ATOM 2028 C CA . PHE A 1 251 ? -23.061 17.518 33.092 1.00 94.50 251 PHE A CA 1
ATOM 2029 C C . PHE A 1 251 ? -23.825 17.373 34.412 1.00 94.50 251 PHE A C 1
ATOM 2031 O O . PHE A 1 251 ? -25.057 17.447 34.433 1.00 94.50 251 PHE A O 1
ATOM 2038 N N . LYS A 1 252 ? -23.110 17.208 35.531 1.00 90.25 252 LYS A N 1
ATOM 2039 C CA . LYS A 1 252 ? -23.744 17.173 36.856 1.00 90.25 252 LYS A CA 1
ATOM 2040 C C . LYS A 1 252 ? -24.537 18.464 37.094 1.00 90.25 252 LYS A C 1
ATOM 2042 O O . LYS A 1 252 ? -23.999 19.557 36.959 1.00 90.25 252 LYS A O 1
ATOM 2047 N N . GLY A 1 253 ? -25.819 18.324 37.436 1.00 87.25 253 GLY A N 1
ATOM 2048 C CA . GLY A 1 253 ? -26.737 19.449 37.657 1.00 87.25 253 GLY A CA 1
ATOM 2049 C C . GLY A 1 253 ? -27.376 20.042 36.391 1.00 87.25 253 GLY A C 1
ATOM 2050 O O . GLY A 1 253 ? -28.197 20.945 36.514 1.00 87.25 253 GLY A O 1
ATOM 2051 N N . SER A 1 254 ? -27.051 19.536 35.194 1.00 91.12 254 SER A N 1
ATOM 2052 C CA . SER A 1 254 ? -27.705 19.921 33.935 1.00 91.12 254 SER A CA 1
ATOM 2053 C C . SER A 1 254 ? -28.768 18.900 33.531 1.00 91.12 254 SER A C 1
ATOM 2055 O O . SER A 1 254 ? -28.543 17.695 33.617 1.00 91.12 254 SER A O 1
ATOM 2057 N N . SER A 1 255 ? -29.902 19.379 33.018 1.00 88.88 255 SER A N 1
ATOM 2058 C CA . SER A 1 255 ? -30.923 18.553 32.358 1.00 88.88 255 SER A CA 1
ATOM 2059 C C . SER A 1 255 ? -30.702 18.406 30.846 1.00 88.88 255 SER A C 1
ATOM 2061 O O . SER A 1 255 ? -31.303 17.534 30.222 1.00 88.88 255 SER A O 1
ATOM 2063 N N . ASN A 1 256 ? -29.838 19.234 30.250 1.00 91.75 256 ASN A N 1
ATOM 2064 C CA . ASN A 1 256 ? -29.516 19.186 28.824 1.00 91.75 256 ASN A CA 1
ATOM 2065 C C . ASN A 1 256 ? -28.320 18.263 28.579 1.00 91.75 256 ASN A C 1
ATOM 2067 O O . ASN A 1 256 ? -27.280 18.407 29.232 1.00 91.75 256 ASN A O 1
ATOM 2071 N N . SER A 1 257 ? -28.466 17.335 27.630 1.00 93.50 257 SER A N 1
ATOM 2072 C CA . SER A 1 257 ? -27.385 16.438 27.217 1.00 93.50 257 SER A CA 1
ATOM 2073 C C . SER A 1 257 ? -26.364 17.193 26.376 1.00 93.50 257 SER A C 1
ATOM 2075 O O . SER A 1 257 ? -26.745 17.913 25.455 1.00 93.50 257 SER A O 1
ATOM 2077 N N . PHE A 1 258 ? -25.076 16.988 26.644 1.00 93.06 258 PHE A N 1
ATOM 2078 C CA . PHE A 1 258 ? -23.999 17.572 25.835 1.00 93.06 258 PHE A CA 1
ATOM 2079 C C . PHE A 1 258 ? -23.525 16.634 24.719 1.00 93.06 258 PHE A C 1
ATOM 2081 O O . PHE A 1 258 ? -22.882 17.074 23.771 1.00 93.06 258 PHE A O 1
ATOM 2088 N N . SER A 1 259 ? -23.820 15.337 24.833 1.00 92.06 259 SER A N 1
ATOM 2089 C CA . SER A 1 259 ? -23.473 14.331 23.835 1.00 92.06 259 SER A CA 1
ATOM 2090 C C . SER A 1 259 ? -24.509 13.216 23.833 1.00 92.06 259 SER A C 1
ATOM 2092 O O . SER A 1 259 ? -25.058 12.863 24.880 1.00 92.06 259 SER A O 1
ATOM 2094 N N . SER A 1 260 ? -24.757 12.656 22.655 1.00 93.94 260 SER A N 1
ATOM 2095 C CA . SER A 1 260 ? -25.598 11.481 22.473 1.00 93.94 260 SER A CA 1
ATOM 2096 C C . SER A 1 260 ? -25.017 10.602 21.382 1.00 93.94 260 SER A C 1
ATOM 2098 O O . SER A 1 260 ? -24.641 11.118 20.330 1.00 93.94 260 SER A O 1
ATOM 2100 N N . ASN A 1 261 ? -24.976 9.293 21.604 1.00 95.12 261 ASN A N 1
ATOM 2101 C CA . ASN A 1 261 ? -24.504 8.336 20.606 1.00 95.12 261 ASN A CA 1
ATOM 2102 C C . ASN A 1 261 ? -25.390 7.098 20.628 1.00 95.12 261 ASN A C 1
ATOM 2104 O O . ASN A 1 261 ? -25.898 6.713 21.682 1.00 95.12 261 ASN A O 1
ATOM 2108 N N . LYS A 1 262 ? -25.537 6.440 19.479 1.00 95.12 262 LYS A N 1
ATOM 2109 C CA . LYS A 1 262 ? -26.204 5.141 19.436 1.00 95.12 262 LYS A CA 1
ATOM 2110 C C . LYS A 1 262 ? -25.331 4.100 20.137 1.00 95.12 262 LYS A C 1
ATOM 2112 O O . LYS A 1 262 ? -24.121 4.058 19.913 1.00 95.12 262 LYS A O 1
ATOM 2117 N N . LEU A 1 263 ? -25.945 3.279 20.980 1.00 95.44 263 LEU A N 1
ATOM 2118 C CA . LEU A 1 263 ? -25.280 2.294 21.820 1.00 95.44 263 LEU A CA 1
ATOM 2119 C C . LEU A 1 263 ? -25.826 0.901 21.513 1.00 95.44 263 LEU A C 1
ATOM 2121 O O . LEU A 1 263 ? -27.019 0.639 21.664 1.00 95.44 263 LEU A O 1
ATOM 2125 N N . VAL A 1 264 ? -24.944 0.004 21.083 1.00 95.38 264 VAL A N 1
ATOM 2126 C CA . VAL A 1 264 ? -25.281 -1.400 20.812 1.00 95.38 264 VAL A CA 1
ATOM 2127 C C . VAL A 1 264 ? -24.233 -2.328 21.416 1.00 95.38 264 VAL A C 1
ATOM 2129 O O . VAL A 1 264 ? -23.104 -1.913 21.674 1.00 95.38 264 VAL A O 1
ATOM 2132 N N . TYR A 1 265 ? -24.593 -3.585 21.644 1.00 95.25 265 TYR A N 1
ATOM 2133 C CA . TYR A 1 265 ? -23.707 -4.608 22.190 1.00 95.25 265 TYR A CA 1
ATOM 2134 C C . TYR A 1 265 ? -23.734 -5.855 21.313 1.00 95.25 265 TYR A C 1
ATOM 2136 O O . TYR A 1 265 ? -24.803 -6.299 20.913 1.00 95.25 265 TYR A O 1
ATOM 2144 N N . SER A 1 266 ? -22.559 -6.397 21.003 1.00 95.38 266 SER A N 1
ATOM 2145 C CA . SER A 1 266 ? -22.391 -7.667 20.293 1.00 95.38 266 SER A CA 1
ATOM 2146 C C . SER A 1 266 ? -22.098 -8.773 21.298 1.00 95.38 266 SER A C 1
ATOM 2148 O O . SER A 1 266 ? -21.060 -8.737 21.965 1.00 95.38 266 SER A O 1
ATOM 2150 N N . ASP A 1 267 ? -22.983 -9.765 21.383 1.00 93.31 267 ASP A N 1
ATOM 2151 C CA . ASP A 1 267 ? -22.846 -10.902 22.298 1.00 93.31 267 ASP A CA 1
ATOM 2152 C C . ASP A 1 267 ? -21.703 -11.838 21.890 1.00 93.31 267 ASP A C 1
ATOM 2154 O O . ASP A 1 267 ? -20.940 -12.310 22.740 1.00 93.31 267 ASP A O 1
ATOM 2158 N N . SER A 1 268 ? -21.542 -12.085 20.587 1.00 93.62 268 SER A N 1
ATOM 2159 C CA . SER A 1 268 ? -20.527 -13.000 20.056 1.00 93.62 268 SER A CA 1
ATOM 2160 C C . SER A 1 268 ? -19.111 -12.508 20.338 1.00 93.62 268 SER A C 1
ATOM 2162 O O . SER A 1 268 ? -18.248 -13.290 20.745 1.00 93.62 268 SER A O 1
ATOM 2164 N N . LEU A 1 269 ? -18.876 -11.205 20.171 1.00 94.00 269 LEU A N 1
ATOM 2165 C CA . LEU A 1 269 ? -17.582 -10.590 20.440 1.00 94.00 269 LEU A CA 1
ATOM 2166 C C . LEU A 1 269 ? -17.489 -10.030 21.854 1.00 94.00 269 LEU A C 1
ATOM 2168 O O . LEU A 1 269 ? -16.379 -9.764 22.298 1.00 94.00 269 LEU A O 1
ATOM 2172 N N . LYS A 1 270 ? -18.595 -9.936 22.597 1.00 94.38 270 LYS A N 1
ATOM 2173 C CA . LYS A 1 270 ? -18.687 -9.305 23.923 1.00 94.38 270 LYS A CA 1
ATOM 2174 C C . LYS A 1 270 ? -18.274 -7.833 23.913 1.00 94.38 270 LYS A C 1
ATOM 2176 O O . LYS A 1 270 ? -17.632 -7.360 24.853 1.00 94.38 270 LYS A O 1
ATOM 2181 N N . THR A 1 271 ? -18.616 -7.124 22.843 1.00 95.88 271 THR A N 1
ATOM 2182 C CA . THR A 1 271 ? -18.137 -5.766 22.563 1.00 95.88 271 THR A CA 1
ATOM 2183 C C . THR A 1 271 ? -19.288 -4.766 22.630 1.00 95.88 271 THR A C 1
ATOM 2185 O O . THR A 1 271 ? -20.273 -4.898 21.908 1.00 95.88 271 THR A O 1
ATOM 2188 N N . LEU A 1 272 ? -19.135 -3.740 23.464 1.00 96.19 272 LEU A N 1
ATOM 2189 C CA . LEU A 1 272 ? -19.983 -2.552 23.506 1.00 96.19 272 LEU A CA 1
ATOM 2190 C C . LEU A 1 272 ? -19.538 -1.561 22.431 1.00 96.19 272 LEU A C 1
ATOM 2192 O O . LEU A 1 272 ? -18.344 -1.321 22.267 1.00 96.19 272 LEU A O 1
ATOM 2196 N N . ILE A 1 273 ? -20.486 -0.980 21.705 1.00 96.50 273 ILE A N 1
ATOM 2197 C CA . ILE A 1 273 ? -20.215 -0.170 20.521 1.00 96.50 273 ILE A CA 1
ATOM 2198 C C . ILE A 1 273 ? -20.966 1.150 20.626 1.00 96.50 273 ILE A C 1
ATOM 2200 O O . ILE A 1 273 ? -22.198 1.179 20.611 1.00 96.50 273 ILE A O 1
ATOM 2204 N N . PHE A 1 274 ? -20.211 2.242 20.661 1.00 95.69 274 PHE A N 1
ATOM 2205 C CA . PHE A 1 274 ? -20.735 3.583 20.450 1.00 95.69 274 PHE A CA 1
ATOM 2206 C C . PHE A 1 274 ? -20.640 3.887 18.962 1.00 95.69 274 PHE A C 1
ATOM 2208 O O . PHE A 1 274 ? -19.549 3.902 18.392 1.00 95.69 274 PHE A O 1
ATOM 2215 N N . LYS A 1 275 ? -21.786 4.092 18.324 1.00 95.19 275 LYS A N 1
ATOM 2216 C CA . LYS A 1 275 ? -21.864 4.387 16.898 1.00 95.19 275 LYS A CA 1
ATOM 2217 C C . LYS A 1 275 ? -21.719 5.880 16.645 1.00 95.19 275 LYS A C 1
ATOM 2219 O O . LYS A 1 275 ? -22.335 6.677 17.352 1.00 95.19 275 LYS A O 1
ATOM 2224 N N . ASN A 1 276 ? -20.996 6.222 15.579 1.00 92.62 276 ASN A N 1
ATOM 2225 C CA . ASN A 1 276 ? -20.913 7.585 15.051 1.00 92.62 276 ASN A CA 1
ATOM 2226 C C . ASN A 1 276 ? -20.428 8.622 16.088 1.00 92.62 276 ASN A C 1
ATOM 2228 O O . ASN A 1 276 ? -21.027 9.686 16.239 1.00 92.62 276 ASN A O 1
ATOM 2232 N N . VAL A 1 277 ? -19.344 8.311 16.805 1.00 92.88 277 VAL A N 1
ATOM 2233 C CA . VAL A 1 277 ? -18.727 9.219 17.780 1.00 92.88 277 VAL A CA 1
ATOM 2234 C C . VAL A 1 277 ? -17.851 10.232 17.046 1.00 92.88 277 VAL A C 1
ATOM 2236 O O . VAL A 1 277 ? -17.014 9.856 16.225 1.00 92.88 277 VAL A O 1
ATOM 2239 N N . PHE A 1 278 ? -18.023 11.518 17.351 1.00 89.56 278 PHE A N 1
ATOM 2240 C CA . PHE A 1 278 ? -17.206 12.589 16.783 1.00 89.56 278 PHE A CA 1
ATOM 2241 C C . PHE A 1 278 ? -15.868 12.713 17.526 1.00 89.56 278 PHE A C 1
ATOM 2243 O O . PHE A 1 278 ? -15.841 13.066 18.706 1.00 89.56 278 PHE A O 1
ATOM 2250 N N . ILE A 1 279 ? -14.758 12.399 16.852 1.00 85.81 279 ILE A N 1
ATOM 2251 C CA . ILE A 1 279 ? -13.396 12.422 17.406 1.00 85.81 279 ILE A CA 1
ATOM 2252 C C . ILE A 1 279 ? -12.443 12.931 16.321 1.00 85.81 279 ILE A C 1
ATOM 2254 O O . ILE A 1 279 ? -12.427 12.381 15.226 1.00 85.81 279 ILE A O 1
ATOM 2258 N N . ASN A 1 280 ? -11.605 13.925 16.635 1.00 85.50 280 ASN A N 1
ATOM 2259 C CA . ASN A 1 280 ? -10.597 14.479 15.715 1.00 85.50 280 ASN A CA 1
ATOM 2260 C C . ASN A 1 280 ? -11.175 14.862 14.337 1.00 85.50 280 ASN A C 1
ATOM 2262 O O . ASN A 1 280 ? -10.652 14.448 13.304 1.00 85.50 280 ASN A O 1
ATOM 2266 N N . ASP A 1 281 ? -12.283 15.605 14.335 1.00 89.94 281 ASP A N 1
ATOM 2267 C CA . ASP A 1 281 ? -12.968 16.103 13.131 1.00 89.94 281 ASP A CA 1
ATOM 2268 C C . ASP A 1 281 ? -13.561 15.031 12.200 1.00 89.94 281 ASP A C 1
ATOM 2270 O O . ASP A 1 281 ? -14.019 15.341 11.099 1.00 89.94 281 ASP A O 1
ATOM 2274 N N . ILE A 1 282 ? -13.622 13.774 12.648 1.00 92.94 282 ILE A N 1
ATOM 2275 C CA . ILE A 1 282 ? -14.261 12.675 11.921 1.00 92.94 282 ILE A CA 1
ATOM 2276 C C . ILE A 1 282 ? -15.265 11.936 12.804 1.00 92.94 282 ILE A C 1
ATOM 2278 O O . ILE A 1 282 ? -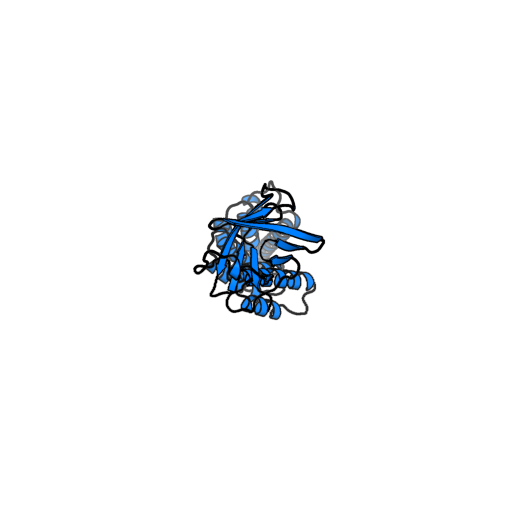15.153 11.898 14.030 1.00 92.94 282 ILE A O 1
ATOM 2282 N N . TYR A 1 283 ? -16.252 11.315 12.165 1.00 92.06 283 TYR A N 1
ATOM 2283 C CA . TYR A 1 283 ? -17.158 10.388 12.828 1.00 92.06 283 TYR A CA 1
ATOM 2284 C C . TYR A 1 283 ? -16.642 8.961 12.687 1.00 92.06 283 TYR A C 1
ATOM 2286 O O . TYR A 1 283 ? -16.360 8.503 11.579 1.00 92.06 283 TYR A O 1
ATOM 2294 N N . GLN A 1 284 ? -16.537 8.249 13.804 1.00 93.31 284 GLN A N 1
ATOM 2295 C CA . GLN A 1 284 ? -16.136 6.848 13.822 1.00 93.31 284 GLN A CA 1
ATOM 2296 C C . GLN A 1 284 ? -16.812 6.088 14.960 1.00 93.31 284 GLN A C 1
ATOM 2298 O O . GLN A 1 284 ? -17.154 6.648 16.001 1.00 93.31 284 GLN A O 1
ATOM 2303 N N . ASP A 1 285 ? -16.977 4.786 14.772 1.00 95.12 285 ASP A N 1
ATOM 2304 C CA . ASP A 1 285 ? -17.448 3.906 15.834 1.00 95.12 285 ASP A CA 1
ATOM 2305 C C . ASP A 1 285 ? -16.340 3.693 16.874 1.00 95.12 285 ASP A C 1
ATOM 2307 O O . ASP A 1 285 ? -15.149 3.688 16.550 1.00 95.12 285 ASP A O 1
ATOM 2311 N N . GLN A 1 286 ? -16.725 3.521 18.135 1.00 94.88 286 GLN A N 1
ATOM 2312 C CA . GLN A 1 286 ? -15.817 3.200 19.234 1.00 94.88 286 GLN A CA 1
ATOM 2313 C C . GLN A 1 286 ? -16.255 1.900 19.897 1.00 94.88 286 GLN A C 1
ATOM 2315 O O . GLN A 1 286 ? -17.441 1.696 20.156 1.00 94.88 286 GLN A O 1
ATOM 2320 N N . TYR A 1 287 ? -15.290 1.032 20.184 1.00 95.94 287 TYR A N 1
ATOM 2321 C CA . TYR A 1 287 ? -15.532 -0.330 20.644 1.00 95.94 287 TYR A CA 1
ATOM 2322 C C . TYR A 1 287 ? -14.907 -0.535 22.018 1.00 95.94 287 TYR A C 1
ATOM 2324 O O . TYR A 1 287 ? -13.768 -0.126 22.256 1.00 95.94 287 TYR A O 1
ATOM 2332 N N . PHE A 1 288 ? -15.636 -1.188 22.916 1.00 96.12 288 PHE A N 1
ATOM 2333 C CA . PHE A 1 288 ? -15.212 -1.401 24.290 1.00 96.12 288 PHE A CA 1
ATOM 2334 C C . PHE A 1 288 ? -15.511 -2.818 24.752 1.00 96.12 288 PHE A C 1
ATOM 2336 O O . PHE A 1 288 ? -16.544 -3.395 24.414 1.00 96.12 288 PHE A O 1
ATOM 2343 N N . LYS A 1 289 ? -14.626 -3.372 25.576 1.00 95.38 289 LYS A N 1
ATOM 2344 C CA . LYS A 1 289 ? -14.835 -4.657 26.245 1.00 95.38 289 LYS A CA 1
ATOM 2345 C C . LYS A 1 289 ? -14.856 -4.480 27.746 1.00 95.38 289 LYS A C 1
ATOM 2347 O O . LYS A 1 289 ? -14.092 -3.690 28.299 1.00 95.38 289 LYS A O 1
ATOM 2352 N N . LYS A 1 290 ? -15.731 -5.243 28.398 1.00 93.81 290 LYS A N 1
ATOM 2353 C CA . LYS A 1 290 ? -15.840 -5.243 29.853 1.00 93.81 290 LYS A CA 1
ATOM 2354 C C . LYS A 1 290 ? -14.532 -5.772 30.439 1.00 93.81 290 LYS A C 1
ATOM 2356 O O . LYS A 1 290 ? -14.078 -6.854 30.053 1.00 93.81 290 LYS A O 1
ATOM 2361 N N . ARG A 1 291 ? -13.919 -5.005 31.338 1.00 88.25 291 ARG A N 1
ATOM 2362 C CA . ARG A 1 291 ? -12.727 -5.429 32.072 1.00 88.25 291 ARG A CA 1
ATOM 2363 C C . ARG A 1 291 ? -13.121 -6.593 32.984 1.00 88.25 291 ARG A C 1
ATOM 2365 O O . ARG A 1 291 ? -14.147 -6.518 33.662 1.00 88.25 291 ARG A O 1
ATOM 2372 N N . LYS A 1 292 ? -12.347 -7.678 32.919 1.00 76.44 292 LYS A N 1
ATOM 2373 C CA . LYS A 1 292 ? -12.522 -8.847 33.789 1.00 76.44 292 LYS A CA 1
ATOM 2374 C C . LYS A 1 292 ? -12.127 -8.532 35.223 1.00 76.44 292 LYS A C 1
ATOM 2376 O O . LYS A 1 292 ? -11.172 -7.742 35.394 1.00 76.44 292 LYS A O 1
#

Radius of gyration: 31.39 Å; chains: 1; bounding box: 80×36×93 Å